Protein AF-G0WXM0-F1 (afdb_monomer)

Secondary structure (DSSP, 8-state):
---------HHHHHHHHHHHHHTT--HHHHHHHHHHHHHS----HHHHHHHHHHHHHHHHTGGGS-HHHHHHHHHSHHHHHHHHHHHTTSHHHHHHHHHHHHHHHHHHHGGGS---HHHHHHHHHHHHHHHHHHHH----SHHHHHHHHHHHHHHHHHHHHHHTT-TTHHHHHHHHHHHHHHHHH---HHHHHHHTTGGGGHHHHHHHHHHHHHHHT----EEEEETTT--B-GGG--TT----EEEEES--

Foldseek 3Di:
DDDDDDDDDPVVVVVLCVVQVVVVHDSVVVVVVVVLVVVLDDQDVVLLVLLVLLLLCCVQPLVVDALLQLLLVCLQQSNLLSLLLLQLSDVLSLVLLLLLLLLLQVLLCVVQDPDDPVVNVVSVVVSVVSLVVLVPDDDDDVSNVSSSCSLSSSVVSLVVCVVVVNPPSSLSSNLSSVSSNCNSPVDDPVNSCVVVVVPSRVVVSVVSVVSSCCSRNPDAAKFKAASPPRDTQDPQADPVRDNDIHIDGPPD

Sequence (252 aa):
MPTVSIWLNPSTFKLLEDFAESVNSSPSKLIKQMIEDKVKRYYNEEYVRRVEELYKWLYYEGDYLSFDIYAKRILKNKNSEAILSIISTNDELRILLKTLGMLMLVVSCKSYSDIPSEDILMIKNIKYAIIDEIKGIKIYYKPLLYAKILWLKCIDKIRNASLNNQRDWEKYAFACGLQAITFLSEDTLSEIYNKLGLHNIEDKWKELIKYAINIINSSEKIVEKCANCRSEIINGKCSCKHTIKYLSDINL

Radius of gyration: 20.9 Å; Cα contacts (8 Å, |Δi|>4): 255; chains: 1; bounding box: 53×55×56 Å

Structure (mmCIF, N/CA/C/O backbone):
data_AF-G0WXM0-F1
#
_entry.id   AF-G0WXM0-F1
#
loop_
_atom_site.group_PDB
_atom_site.id
_atom_site.type_symbol
_atom_site.label_atom_id
_atom_site.label_alt_id
_atom_site.label_comp_id
_atom_site.label_asym_id
_atom_site.label_entity_id
_atom_site.label_seq_id
_atom_site.pdbx_PDB_ins_code
_atom_site.Cartn_x
_atom_site.Cartn_y
_atom_site.Cartn_z
_atom_site.occupancy
_atom_site.B_iso_or_equiv
_atom_site.auth_seq_id
_atom_site.auth_comp_id
_atom_site.auth_asym_id
_atom_site.auth_atom_id
_atom_site.pdbx_PDB_model_num
ATOM 1 N N . MET A 1 1 ? -19.724 -33.172 -0.047 1.00 54.97 1 MET A N 1
ATOM 2 C CA . MET A 1 1 ? -18.992 -32.847 1.202 1.00 54.97 1 MET A CA 1
ATOM 3 C C . MET A 1 1 ? -19.760 -33.449 2.367 1.00 54.97 1 MET A C 1
ATOM 5 O O . MET A 1 1 ? -20.982 -33.465 2.267 1.00 54.97 1 MET A O 1
ATOM 9 N N . PRO A 1 2 ? -19.096 -33.947 3.423 1.00 61.25 2 PRO A N 1
ATOM 10 C CA . PRO A 1 2 ? -19.781 -34.333 4.653 1.00 61.25 2 PRO A CA 1
ATOM 11 C C . PRO A 1 2 ? -20.381 -33.095 5.333 1.00 61.25 2 PRO A C 1
ATOM 13 O O . PRO A 1 2 ? -19.754 -32.035 5.362 1.00 61.25 2 PRO A O 1
ATOM 16 N N . THR A 1 3 ? -21.593 -33.228 5.866 1.00 67.50 3 THR A N 1
ATOM 17 C CA . THR A 1 3 ? -22.291 -32.162 6.597 1.00 67.50 3 THR A CA 1
ATOM 18 C C . THR A 1 3 ? -22.025 -32.321 8.091 1.00 67.50 3 THR A C 1
ATOM 20 O O . THR A 1 3 ? -22.135 -33.428 8.612 1.00 67.50 3 THR A O 1
ATOM 23 N N . VAL A 1 4 ? -21.694 -31.233 8.790 1.00 70.94 4 VAL A N 1
ATOM 24 C CA . VAL A 1 4 ? -21.429 -31.246 10.238 1.00 70.94 4 VAL A CA 1
ATOM 25 C C . VAL A 1 4 ? -22.439 -30.347 10.943 1.00 70.94 4 VAL A C 1
ATOM 27 O O . VAL A 1 4 ? -22.517 -29.155 10.650 1.00 70.94 4 VAL A O 1
ATOM 30 N N . SER A 1 5 ? -23.200 -30.916 11.877 1.00 78.75 5 SER A N 1
ATOM 31 C CA . SER A 1 5 ? -24.118 -30.165 12.736 1.00 78.75 5 SER A CA 1
ATOM 32 C C . SER A 1 5 ? -23.350 -29.528 13.893 1.00 78.75 5 SER A C 1
ATOM 34 O O . SER A 1 5 ? -22.646 -30.221 14.626 1.00 78.75 5 SER A O 1
ATOM 36 N N . ILE A 1 6 ? -23.498 -28.214 14.071 1.00 75.88 6 ILE A N 1
ATOM 37 C CA . ILE A 1 6 ? -22.843 -27.442 15.134 1.00 75.88 6 ILE A CA 1
ATOM 38 C C . ILE A 1 6 ? -23.928 -26.853 16.032 1.00 75.88 6 ILE A C 1
ATOM 40 O O . ILE A 1 6 ? -24.823 -26.164 15.545 1.00 75.88 6 ILE A O 1
ATOM 44 N N . TRP A 1 7 ? -23.840 -27.097 17.339 1.00 82.25 7 TRP A N 1
ATOM 45 C CA . TRP A 1 7 ? -24.730 -26.467 18.311 1.00 82.25 7 TRP A CA 1
ATOM 46 C C . TRP A 1 7 ? -24.260 -25.042 18.617 1.00 82.25 7 TRP A C 1
ATOM 48 O O . TRP A 1 7 ? -23.147 -24.827 19.096 1.00 82.25 7 TRP A O 1
ATOM 58 N N . LEU A 1 8 ? -25.131 -24.073 18.349 1.00 82.69 8 LEU A N 1
ATOM 59 C CA . LEU A 1 8 ? -24.988 -22.670 18.734 1.00 82.69 8 LEU A CA 1
ATOM 60 C C . LEU A 1 8 ? -26.106 -22.318 19.720 1.00 82.69 8 LEU A C 1
ATOM 62 O O . LEU A 1 8 ? -27.180 -22.918 19.681 1.00 82.69 8 LEU A O 1
ATOM 66 N N . ASN A 1 9 ? -25.881 -21.337 20.598 1.00 91.25 9 ASN A N 1
ATOM 67 C CA . ASN A 1 9 ? -26.981 -20.810 21.408 1.00 91.25 9 ASN A CA 1
ATOM 68 C C . ASN A 1 9 ? -27.954 -19.991 20.518 1.00 91.25 9 ASN A C 1
ATOM 70 O O . ASN A 1 9 ? -27.517 -19.445 19.498 1.00 91.25 9 ASN A O 1
ATOM 74 N N . PRO A 1 10 ? -29.245 -19.859 20.886 1.00 88.94 10 PRO A N 1
ATOM 75 C CA . PRO A 1 10 ? -30.248 -19.253 20.007 1.00 88.94 10 PRO A CA 1
ATOM 76 C C . PRO A 1 10 ? -29.981 -17.793 19.616 1.00 88.94 10 PRO A C 1
ATOM 78 O O . PRO A 1 10 ? -30.254 -17.415 18.481 1.00 88.94 10 PRO A O 1
ATOM 81 N N . SER A 1 11 ? -29.421 -16.965 20.506 1.00 88.75 11 SER A N 1
ATOM 82 C CA . SER A 1 11 ? -29.143 -15.554 20.190 1.00 88.75 11 SER A CA 1
ATOM 83 C C . SER A 1 11 ? -27.917 -15.389 19.290 1.00 88.75 11 SER A C 1
ATOM 85 O O . SER A 1 11 ? -27.913 -14.534 18.411 1.00 88.75 11 SER A O 1
ATOM 87 N N . THR A 1 12 ? -26.904 -16.245 19.440 1.00 83.88 12 THR A N 1
ATOM 88 C CA . THR A 1 12 ? -25.741 -16.297 18.538 1.00 83.88 12 THR A CA 1
ATOM 89 C C . THR A 1 12 ? -26.112 -16.864 17.169 1.00 83.88 12 THR A C 1
ATOM 91 O O . THR A 1 12 ? -25.591 -16.388 16.163 1.00 83.88 12 THR A O 1
ATOM 94 N N . PHE A 1 13 ? -27.026 -17.839 17.107 1.00 88.12 13 PHE A N 1
ATOM 95 C CA . PHE A 1 13 ? -27.560 -18.319 15.832 1.00 88.12 13 PHE A CA 1
ATOM 96 C C . PHE A 1 13 ? -28.371 -17.229 15.123 1.00 88.12 13 PHE A C 1
ATOM 98 O O . PHE A 1 13 ? -28.086 -16.936 13.967 1.00 88.12 13 PHE A O 1
ATOM 105 N N . LYS A 1 14 ? -29.275 -16.541 15.831 1.00 89.50 14 LYS A N 1
ATOM 106 C CA . LYS A 1 14 ? -30.054 -15.448 15.239 1.00 89.50 14 LYS A CA 1
ATOM 107 C C . LYS A 1 14 ? -29.177 -14.306 14.709 1.00 89.50 14 LYS A C 1
ATOM 109 O O . LYS A 1 14 ? -29.354 -13.894 13.572 1.00 89.50 14 LYS A O 1
ATOM 114 N N . LEU A 1 15 ? -28.160 -13.873 15.461 1.00 87.44 15 LEU A N 1
ATOM 115 C CA . LEU A 1 15 ? -27.190 -12.873 14.983 1.00 87.44 15 LEU A CA 1
ATOM 116 C C . LEU A 1 15 ? -26.432 -13.315 13.716 1.00 87.44 15 LEU A C 1
ATOM 118 O O . LEU A 1 15 ? -26.004 -12.471 12.930 1.00 87.44 15 LEU A O 1
ATOM 122 N N . LEU A 1 16 ? -26.245 -14.623 13.513 1.00 87.75 16 LEU A N 1
ATOM 123 C CA . LEU A 1 16 ? -25.652 -15.182 12.299 1.00 87.75 16 LEU A CA 1
ATOM 124 C C . LEU A 1 16 ? -26.658 -15.245 11.137 1.00 87.75 16 LEU A C 1
ATOM 126 O O . LEU A 1 16 ? -26.247 -15.043 9.997 1.00 87.75 16 LEU A O 1
ATOM 130 N N . GLU A 1 17 ? -27.941 -15.505 11.398 1.00 92.31 17 GLU A N 1
ATOM 131 C CA . GLU A 1 17 ? -29.017 -15.417 10.399 1.00 92.31 17 GLU A CA 1
ATOM 132 C C . GLU A 1 17 ? -29.214 -13.973 9.926 1.00 92.31 17 GLU A C 1
ATOM 134 O O . GLU A 1 17 ? -29.082 -13.714 8.729 1.00 92.31 17 GLU A O 1
ATOM 139 N N . ASP A 1 18 ? -29.395 -13.033 10.861 1.00 88.62 18 ASP A N 1
ATOM 140 C CA . ASP A 1 18 ? -29.522 -11.594 10.595 1.00 88.62 18 ASP A CA 1
ATOM 141 C C . ASP A 1 18 ? -28.318 -11.088 9.762 1.00 88.62 18 ASP A C 1
ATOM 143 O O . ASP A 1 18 ? -28.466 -10.351 8.782 1.00 88.62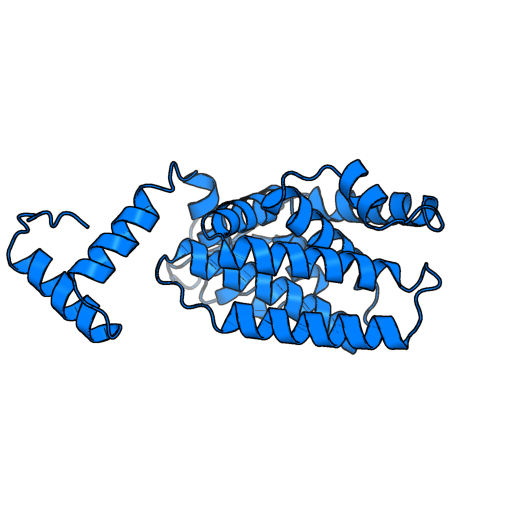 18 ASP A O 1
ATOM 147 N N . PHE A 1 19 ? -27.095 -11.528 10.103 1.00 80.06 19 PHE A N 1
ATOM 148 C CA . PHE A 1 19 ? -25.892 -11.182 9.342 1.00 80.06 19 PHE A CA 1
ATOM 149 C C . PHE A 1 19 ? -25.843 -11.864 7.964 1.00 80.06 19 PHE A C 1
ATOM 151 O O . PHE A 1 19 ? -25.453 -11.214 6.992 1.00 80.06 19 PHE A O 1
ATOM 158 N N . ALA A 1 20 ? -26.260 -13.129 7.843 1.00 88.75 20 ALA A N 1
ATOM 159 C CA . ALA A 1 20 ? -26.292 -13.853 6.570 1.00 88.75 20 ALA A CA 1
ATOM 160 C C . ALA A 1 20 ? -27.250 -13.221 5.559 1.00 88.75 20 ALA A C 1
ATOM 162 O O . ALA A 1 20 ? -26.862 -13.024 4.403 1.00 88.75 20 ALA A O 1
ATOM 163 N N . GLU A 1 21 ? -28.449 -12.845 6.005 1.00 89.06 21 GLU A N 1
ATOM 164 C CA . GLU A 1 21 ? -29.421 -12.110 5.198 1.00 89.06 21 GLU A CA 1
ATOM 165 C C . GLU A 1 21 ? -28.843 -10.756 4.759 1.00 89.06 21 GLU A C 1
ATOM 167 O O . GLU A 1 21 ? -28.809 -10.464 3.564 1.00 89.06 21 GLU A O 1
ATOM 172 N N . SER A 1 22 ? -28.240 -9.989 5.680 1.00 83.38 22 SER A N 1
ATOM 173 C CA . SER A 1 22 ? -27.647 -8.674 5.372 1.00 83.38 22 SER A CA 1
ATOM 174 C C . SER A 1 22 ? -26.528 -8.682 4.312 1.00 83.38 22 SER A C 1
ATOM 176 O O . SER A 1 22 ? -26.210 -7.633 3.748 1.00 83.38 22 SER A O 1
ATOM 178 N N . VAL A 1 23 ? -25.926 -9.844 4.017 1.00 75.75 23 VAL A N 1
ATOM 179 C CA . VAL A 1 23 ? -24.879 -10.001 2.986 1.00 75.75 23 VAL A CA 1
ATOM 180 C C . VAL A 1 23 ? -25.295 -10.888 1.803 1.00 75.75 23 VAL A C 1
ATOM 182 O O . VAL A 1 23 ? -24.445 -11.205 0.967 1.00 75.75 23 VAL A O 1
ATOM 185 N N . ASN A 1 24 ? -26.575 -11.274 1.699 1.00 88.00 24 ASN A N 1
ATOM 186 C CA . ASN A 1 24 ? -27.107 -12.223 0.706 1.00 88.00 24 ASN A CA 1
ATOM 187 C C . ASN A 1 24 ? -26.338 -13.565 0.671 1.00 88.00 24 ASN A C 1
ATOM 189 O O . ASN A 1 24 ? -25.972 -14.076 -0.392 1.00 88.00 24 ASN A O 1
ATOM 193 N N . SER A 1 25 ? -26.072 -14.138 1.847 1.00 88.25 25 SER A N 1
ATOM 194 C CA . SER A 1 25 ? -25.415 -15.441 2.025 1.00 88.25 25 SER A CA 1
ATOM 195 C C . SER A 1 25 ? -26.274 -16.374 2.891 1.00 88.25 25 SER A C 1
ATOM 197 O O . SER A 1 25 ? -27.392 -16.040 3.263 1.00 88.25 25 SER A O 1
ATOM 199 N N . SER A 1 26 ? -25.769 -17.568 3.208 1.00 89.31 26 SER A N 1
ATOM 200 C CA . SER A 1 26 ? -26.404 -18.476 4.173 1.00 89.31 26 SER A CA 1
ATOM 201 C C . SER A 1 26 ? -25.529 -18.656 5.418 1.00 89.31 26 SER A C 1
ATOM 203 O O . SER A 1 26 ? -24.300 -18.617 5.290 1.00 89.31 26 SER A O 1
ATOM 205 N N . PRO A 1 27 ? -26.110 -18.929 6.605 1.00 87.12 27 PRO A N 1
ATOM 206 C CA . PRO A 1 27 ? -25.354 -19.182 7.834 1.00 87.12 27 PRO A CA 1
ATOM 207 C C . PRO A 1 27 ? -24.235 -20.216 7.658 1.00 87.12 27 PRO A C 1
ATOM 209 O O . PRO A 1 27 ? -23.119 -20.008 8.122 1.00 87.12 27 PRO A O 1
ATOM 212 N N . SER A 1 28 ? -24.484 -21.296 6.909 1.00 83.44 28 SER A N 1
ATOM 213 C CA . SER A 1 28 ? -23.484 -22.336 6.628 1.00 83.44 28 SER A CA 1
ATOM 214 C C . SER A 1 28 ? -22.353 -21.861 5.708 1.00 83.44 28 SER A C 1
ATOM 216 O O . SER A 1 28 ? -21.206 -22.255 5.913 1.00 83.44 28 SER A O 1
ATOM 218 N N . LYS A 1 29 ? -22.641 -21.010 4.708 1.00 81.06 29 LYS A N 1
ATOM 219 C CA . LYS A 1 29 ? -21.604 -20.390 3.861 1.00 81.06 29 LYS A CA 1
ATOM 220 C C . LYS A 1 29 ? -20.764 -19.401 4.665 1.00 81.06 29 LYS A C 1
ATOM 222 O O . LYS A 1 29 ? -19.546 -19.426 4.539 1.00 81.06 29 LYS A O 1
ATOM 227 N N . LEU A 1 30 ? -21.396 -18.594 5.519 1.00 83.50 30 LEU A N 1
ATOM 228 C CA . LEU A 1 30 ? -20.702 -17.660 6.405 1.00 83.50 30 LEU A CA 1
ATOM 229 C C . LEU A 1 30 ? -19.839 -18.380 7.439 1.00 83.50 30 LEU A C 1
ATOM 231 O O . LEU A 1 30 ? -18.663 -18.059 7.539 1.00 83.50 30 LEU A O 1
ATOM 235 N N . ILE A 1 31 ? -20.361 -19.394 8.141 1.00 82.38 31 ILE A N 1
ATOM 236 C CA . ILE A 1 31 ? -19.561 -20.243 9.040 1.00 82.38 31 ILE A CA 1
ATOM 237 C C . ILE A 1 31 ? -18.382 -20.845 8.279 1.00 82.38 31 ILE A C 1
ATOM 239 O O . ILE A 1 31 ? -17.257 -20.770 8.764 1.00 82.38 31 ILE A O 1
ATOM 243 N N . LYS A 1 32 ? -18.609 -21.400 7.080 1.00 79.38 32 LYS A N 1
ATOM 244 C CA . LYS A 1 32 ? -17.531 -21.964 6.264 1.00 79.38 32 LYS A CA 1
ATOM 245 C C . LYS A 1 32 ? -16.465 -20.909 5.948 1.00 79.38 32 LYS A C 1
ATOM 247 O O . LYS A 1 32 ? -15.301 -21.154 6.241 1.00 79.38 32 LYS A O 1
ATOM 252 N N . GLN A 1 33 ? -16.850 -19.737 5.440 1.00 71.81 33 GLN A N 1
ATOM 253 C CA . GLN A 1 33 ? -15.910 -18.652 5.145 1.00 71.81 33 GLN A CA 1
ATOM 254 C C . GLN A 1 33 ? -15.189 -18.162 6.404 1.00 71.81 33 GLN A C 1
ATOM 256 O O . GLN A 1 33 ? -13.977 -18.032 6.371 1.00 71.81 33 GLN A O 1
ATOM 261 N N . MET A 1 34 ? -15.883 -17.975 7.531 1.00 73.56 34 MET A N 1
ATOM 262 C CA . MET A 1 34 ? -15.296 -17.571 8.818 1.00 73.56 34 MET A CA 1
ATOM 263 C C . MET A 1 34 ? -14.369 -18.636 9.424 1.00 73.56 34 MET A C 1
ATOM 265 O O . MET A 1 34 ? -13.485 -18.293 10.208 1.00 73.56 34 MET A O 1
ATOM 269 N N . ILE A 1 35 ? -14.563 -19.916 9.091 1.00 70.38 35 ILE A N 1
ATOM 270 C CA . ILE A 1 35 ? -13.650 -21.008 9.444 1.00 70.38 35 ILE A CA 1
ATOM 271 C C . ILE A 1 35 ? -12.460 -21.031 8.484 1.00 70.38 35 ILE A C 1
ATOM 273 O O . ILE A 1 35 ? -11.335 -21.128 8.955 1.00 70.38 35 ILE A O 1
ATOM 277 N N . GLU A 1 36 ? -12.647 -20.870 7.175 1.00 63.75 36 GLU A N 1
ATOM 278 C CA . GLU A 1 36 ? -11.545 -20.775 6.204 1.00 63.75 36 GLU A CA 1
ATOM 279 C C . GLU A 1 36 ? -10.660 -19.536 6.482 1.00 63.75 36 GLU A C 1
ATOM 281 O O . GLU A 1 36 ? -9.435 -19.656 6.524 1.00 63.75 36 GLU A O 1
ATOM 286 N N . ASP A 1 37 ? -11.265 -18.393 6.831 1.00 56.72 37 ASP A N 1
ATOM 287 C CA . ASP A 1 37 ? -10.622 -17.167 7.340 1.00 56.72 37 ASP A CA 1
ATOM 288 C C . ASP A 1 37 ? -10.033 -17.297 8.759 1.00 56.72 37 ASP A C 1
ATOM 290 O O . ASP A 1 37 ? -9.388 -16.361 9.227 1.00 56.72 37 ASP A O 1
ATOM 294 N N . LYS A 1 38 ? -10.252 -18.406 9.475 1.00 51.06 38 LYS A N 1
ATOM 295 C CA . LYS A 1 38 ? -9.600 -18.699 10.769 1.00 51.06 38 LYS A CA 1
ATOM 296 C C . LYS A 1 38 ? -8.517 -19.768 10.654 1.00 51.06 38 LYS A C 1
ATOM 298 O O . LYS A 1 38 ? -7.491 -19.657 11.310 1.00 51.06 38 LYS A O 1
ATOM 303 N N . VAL A 1 39 ? -8.747 -20.797 9.842 1.00 43.97 39 VAL A N 1
ATOM 304 C CA . VAL A 1 39 ? -7.855 -21.950 9.648 1.00 43.97 39 VAL A CA 1
ATOM 305 C C . VAL A 1 39 ? -6.637 -21.571 8.809 1.00 43.97 39 VAL A C 1
ATOM 307 O O . VAL A 1 39 ? -5.556 -22.108 9.031 1.00 43.97 39 VAL A O 1
ATOM 310 N N . LYS A 1 40 ? -6.752 -20.577 7.920 1.00 47.75 40 LYS A N 1
ATOM 311 C CA . LYS A 1 40 ? -5.615 -19.961 7.213 1.00 47.75 40 LYS A CA 1
ATOM 312 C C . LYS A 1 40 ? -4.692 -19.130 8.127 1.00 47.75 40 LYS A C 1
ATOM 314 O O . LYS A 1 40 ? -4.163 -18.115 7.668 1.00 47.75 40 LYS A O 1
ATOM 319 N N . ARG A 1 41 ? -4.546 -19.460 9.420 1.00 52.06 41 ARG A N 1
ATOM 320 C CA . ARG A 1 41 ? -3.949 -18.521 10.376 1.00 52.06 41 ARG A CA 1
ATOM 321 C C . ARG A 1 41 ? -3.251 -19.094 11.607 1.00 52.06 41 ARG A C 1
ATOM 323 O O . ARG A 1 41 ? -3.852 -19.738 12.456 1.00 52.06 41 ARG A O 1
ATOM 330 N N . TYR A 1 42 ? -2.023 -18.621 11.782 1.00 49.53 42 TYR A N 1
ATOM 331 C CA . TYR A 1 42 ? -1.666 -17.780 12.927 1.00 49.53 42 TYR A CA 1
ATOM 332 C C . TYR A 1 42 ? -1.559 -16.339 12.379 1.00 49.53 42 TYR A C 1
ATOM 334 O O . TYR A 1 42 ? -0.915 -16.152 11.348 1.00 49.53 42 TYR A O 1
ATOM 342 N N . TYR A 1 43 ? -2.201 -15.325 12.979 1.00 61.22 43 TYR A N 1
ATOM 343 C CA . TYR A 1 43 ? -2.080 -13.922 12.524 1.00 61.22 43 TYR A CA 1
ATOM 344 C C . TYR A 1 43 ? -1.184 -13.177 13.512 1.00 61.22 43 TYR A C 1
ATOM 346 O O . TYR A 1 43 ? -1.449 -13.193 14.710 1.00 61.22 43 TYR A O 1
ATOM 354 N N . ASN A 1 44 ? -0.138 -12.511 13.017 1.00 73.88 44 ASN A N 1
ATOM 355 C CA . ASN A 1 44 ? 0.667 -11.611 13.837 1.00 73.88 44 ASN A CA 1
ATOM 356 C C . ASN A 1 44 ? -0.203 -10.413 14.260 1.00 73.88 44 ASN A C 1
ATOM 358 O O . ASN A 1 44 ? -0.555 -9.566 13.433 1.00 73.88 44 ASN A O 1
ATOM 362 N N . GLU A 1 45 ? -0.552 -10.343 15.545 1.00 84.31 45 GLU A N 1
ATOM 363 C CA . GLU A 1 45 ? -1.385 -9.272 16.102 1.00 84.31 45 GLU A CA 1
ATOM 364 C C . GLU A 1 45 ? -0.748 -7.884 15.926 1.00 84.31 45 GLU A C 1
ATOM 366 O O . GLU A 1 45 ? -1.470 -6.895 15.781 1.00 84.31 45 GLU A O 1
ATOM 371 N N . GLU A 1 46 ? 0.588 -7.789 15.842 1.00 90.25 46 GLU A N 1
ATOM 372 C CA . GLU A 1 46 ? 1.265 -6.520 15.559 1.00 90.25 46 GLU A CA 1
ATOM 373 C C . GLU A 1 46 ? 0.937 -6.005 14.152 1.00 90.25 46 GLU A C 1
ATOM 375 O O . GLU A 1 46 ? 0.700 -4.809 13.983 1.00 90.25 46 GLU A O 1
ATOM 380 N N . TYR A 1 47 ? 0.862 -6.889 13.147 1.00 92.69 47 TYR A N 1
ATOM 381 C CA . TYR A 1 47 ? 0.491 -6.499 11.783 1.00 92.69 47 TYR A CA 1
ATOM 382 C C . TYR A 1 47 ? -0.958 -6.009 11.725 1.00 92.69 47 TYR A C 1
ATOM 384 O O . TYR A 1 47 ? -1.235 -4.988 11.096 1.00 92.69 47 TYR A O 1
ATOM 392 N N . VAL A 1 48 ? -1.873 -6.693 12.422 1.00 91.75 48 VAL A N 1
ATOM 393 C CA . VAL A 1 48 ? -3.283 -6.280 12.524 1.00 91.75 48 VAL A CA 1
ATOM 394 C C . VAL A 1 48 ? -3.386 -4.900 13.171 1.00 91.75 48 VAL A C 1
ATOM 396 O O . VAL A 1 48 ? -3.972 -3.995 12.575 1.00 91.75 48 VAL A O 1
ATOM 399 N N . ARG A 1 49 ? -2.750 -4.701 14.334 1.00 93.56 49 ARG A N 1
ATOM 400 C CA . ARG A 1 49 ? -2.727 -3.407 15.033 1.00 93.56 49 ARG A CA 1
ATOM 401 C C . ARG A 1 49 ? -2.165 -2.295 14.143 1.00 93.56 49 ARG A C 1
ATOM 403 O O . ARG A 1 49 ? -2.797 -1.250 14.003 1.00 93.56 49 ARG A O 1
ATOM 410 N N . ARG A 1 50 ? -1.023 -2.539 13.493 1.00 94.69 50 ARG A N 1
ATOM 411 C CA . ARG A 1 50 ? -0.337 -1.581 12.610 1.00 94.69 50 ARG A CA 1
ATOM 412 C C . ARG A 1 50 ? -1.193 -1.189 11.402 1.00 94.69 50 ARG A C 1
ATOM 414 O O . ARG A 1 50 ? -1.240 -0.015 11.042 1.00 94.69 50 ARG A O 1
ATOM 421 N N . VAL A 1 51 ? -1.918 -2.133 10.799 1.00 96.38 51 VAL A N 1
ATOM 422 C CA . VAL A 1 51 ? -2.849 -1.850 9.693 1.00 96.38 51 VAL A CA 1
ATOM 423 C C . VAL A 1 51 ? -4.074 -1.059 10.163 1.00 96.38 51 VAL A C 1
ATOM 425 O O . VAL A 1 51 ? -4.496 -0.135 9.466 1.00 96.38 51 VAL A O 1
ATOM 428 N N . GLU A 1 52 ? -4.615 -1.326 11.355 1.00 95.31 52 GLU A N 1
ATOM 429 C CA . GLU A 1 52 ? -5.693 -0.501 11.923 1.00 95.31 52 GLU A CA 1
ATOM 430 C C . GLU A 1 52 ? -5.235 0.919 12.301 1.00 95.31 52 GLU A C 1
ATOM 432 O O . GLU A 1 52 ? -5.986 1.878 12.113 1.00 95.31 52 GLU A O 1
ATOM 437 N N . GLU A 1 53 ? -4.014 1.081 12.814 1.00 94.62 53 GLU A N 1
ATOM 438 C CA . GLU A 1 53 ? -3.392 2.385 13.093 1.00 94.62 53 GLU A CA 1
ATOM 439 C C . GLU A 1 53 ? -3.199 3.201 11.805 1.00 94.62 53 GLU A C 1
ATOM 441 O O . GLU A 1 53 ? -3.593 4.369 11.746 1.00 94.62 53 GLU A O 1
ATOM 446 N N . LEU A 1 54 ? -2.673 2.577 10.744 1.00 96.56 54 LEU A N 1
ATOM 447 C CA . LEU A 1 54 ? -2.517 3.201 9.425 1.00 96.56 54 LEU A CA 1
ATOM 448 C C . LEU A 1 54 ? -3.869 3.541 8.780 1.00 96.56 54 LEU A C 1
ATOM 450 O O . LEU A 1 54 ? -3.993 4.587 8.145 1.00 96.56 54 LEU A O 1
ATOM 454 N N . TYR A 1 55 ? -4.902 2.716 8.971 1.00 96.75 55 TYR A N 1
ATOM 455 C CA . TYR A 1 55 ? -6.248 3.013 8.473 1.00 96.75 55 TYR A CA 1
ATOM 456 C C . TYR A 1 55 ? -6.891 4.207 9.199 1.00 96.75 55 TYR A C 1
ATOM 458 O O . TYR A 1 55 ? -7.474 5.078 8.552 1.00 96.75 55 TYR A O 1
ATOM 466 N N . LYS A 1 56 ? -6.724 4.310 10.526 1.00 94.81 56 LYS A N 1
ATOM 467 C CA . LYS A 1 56 ? -7.144 5.495 11.304 1.00 94.81 56 LYS A CA 1
ATOM 468 C C . LYS A 1 56 ? -6.421 6.756 10.823 1.00 94.81 56 LYS A C 1
ATOM 470 O O . LYS A 1 56 ? -7.063 7.783 10.623 1.00 94.81 56 LYS A O 1
ATOM 475 N N . TRP A 1 57 ? -5.111 6.676 10.578 1.00 94.81 57 TRP A N 1
ATOM 476 C CA . TRP A 1 57 ? -4.337 7.782 10.003 1.00 94.81 57 TRP A CA 1
ATOM 477 C C . TRP A 1 57 ? -4.853 8.205 8.620 1.00 94.81 57 TRP A C 1
ATOM 479 O O . TRP A 1 57 ? -5.100 9.393 8.415 1.00 94.81 57 TRP A O 1
ATOM 489 N N . LEU A 1 58 ? -5.086 7.256 7.701 1.00 95.12 58 LEU A N 1
ATOM 490 C CA . LEU A 1 58 ? -5.682 7.520 6.382 1.00 95.12 58 LEU A CA 1
ATOM 491 C C . LEU A 1 58 ? -7.005 8.290 6.511 1.00 95.12 58 LEU A C 1
ATOM 493 O O . LEU A 1 58 ? -7.190 9.291 5.822 1.00 95.12 58 LEU A O 1
ATOM 497 N N . TYR A 1 59 ? -7.889 7.834 7.401 1.00 93.31 59 TYR A N 1
ATOM 498 C CA . TYR A 1 59 ? -9.227 8.394 7.588 1.00 93.31 59 TYR A CA 1
ATOM 499 C C . TYR A 1 59 ? -9.221 9.834 8.133 1.00 93.31 59 TYR A C 1
ATOM 501 O O . TYR A 1 59 ? -9.999 10.662 7.667 1.00 93.31 59 TYR A O 1
ATOM 509 N N . TYR A 1 60 ? -8.349 10.158 9.098 1.00 90.56 60 TYR A N 1
ATOM 510 C CA . TYR A 1 60 ? -8.343 11.486 9.732 1.00 90.56 60 TYR A CA 1
ATOM 511 C C . TYR A 1 60 ? -7.442 12.524 9.047 1.00 90.56 60 TYR A C 1
ATOM 513 O O . TYR A 1 60 ? -7.731 13.722 9.132 1.00 90.56 60 TYR A O 1
ATOM 521 N N . GLU A 1 61 ? -6.371 1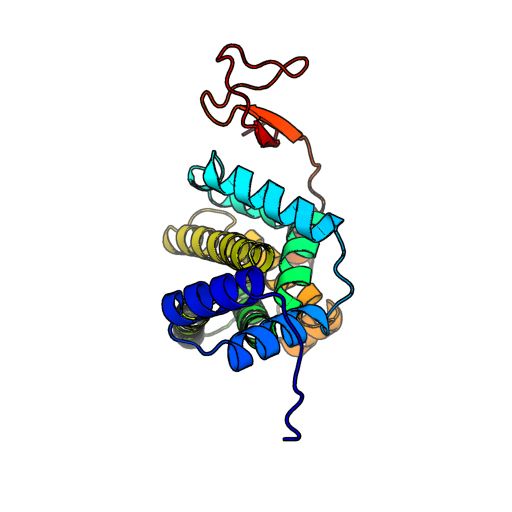2.103 8.367 1.00 89.75 61 GLU A N 1
ATOM 522 C CA . GLU A 1 61 ? -5.369 13.014 7.789 1.00 89.75 61 GLU A CA 1
ATOM 523 C C . GLU A 1 61 ? -4.777 12.516 6.463 1.00 89.75 61 GLU A C 1
ATOM 525 O O . GLU A 1 61 ? -4.668 13.295 5.517 1.00 89.75 61 GLU A O 1
ATOM 530 N N . GLY A 1 62 ? -4.440 11.227 6.360 1.00 88.19 62 GLY A N 1
ATOM 531 C CA . GLY A 1 62 ? -3.637 10.680 5.265 1.00 88.19 62 GLY A CA 1
ATOM 532 C C . GLY A 1 62 ? -4.223 10.860 3.861 1.00 88.19 62 GLY A C 1
ATOM 533 O O . GLY A 1 62 ? -3.460 11.031 2.911 1.00 88.19 62 GLY A O 1
ATOM 534 N N . ASP A 1 63 ? -5.549 10.872 3.691 1.00 90.56 63 ASP A N 1
ATOM 535 C CA . ASP A 1 63 ? -6.136 11.070 2.356 1.00 90.56 63 ASP A CA 1
ATOM 536 C C . ASP A 1 63 ? -5.827 12.464 1.771 1.00 90.56 63 ASP A C 1
ATOM 538 O O . ASP A 1 63 ? -5.575 12.601 0.573 1.00 90.56 63 ASP A O 1
ATOM 542 N N . TYR A 1 64 ? -5.728 13.490 2.620 1.00 90.00 64 TYR A N 1
ATOM 543 C CA . TYR A 1 64 ? -5.477 14.874 2.202 1.00 90.00 64 TYR A CA 1
ATOM 544 C C . TYR A 1 64 ? -4.010 15.155 1.832 1.00 90.00 64 TYR A C 1
ATOM 546 O O . TYR A 1 64 ? -3.717 16.197 1.250 1.00 90.00 64 TYR A O 1
ATOM 554 N N . LEU A 1 65 ? -3.086 14.242 2.151 1.00 90.94 65 LEU A N 1
ATOM 555 C CA . LEU A 1 65 ? -1.648 14.426 1.937 1.00 90.94 65 LEU A CA 1
ATOM 556 C C . LEU A 1 65 ? -1.234 14.194 0.476 1.00 90.94 65 LEU A C 1
ATOM 558 O O . LEU A 1 65 ? -1.880 13.441 -0.267 1.00 90.94 65 LEU A O 1
ATOM 562 N N . SER A 1 66 ? -0.112 14.798 0.079 1.00 91.44 66 SER A N 1
ATOM 563 C CA . SER A 1 66 ? 0.511 14.587 -1.231 1.00 91.44 66 SER A CA 1
ATOM 564 C C . SER A 1 66 ? 0.919 13.122 -1.449 1.00 91.44 66 SER A C 1
ATOM 566 O O . SER A 1 66 ? 1.014 12.320 -0.513 1.00 91.44 66 SER A O 1
ATOM 568 N N . PHE A 1 67 ? 1.114 12.739 -2.715 1.00 93.62 67 PHE A N 1
ATOM 569 C CA . PHE A 1 67 ? 1.349 11.339 -3.079 1.00 93.62 67 PHE A CA 1
ATOM 570 C C . PHE A 1 67 ? 2.644 10.779 -2.474 1.00 93.62 67 PHE A C 1
ATOM 572 O O . PHE A 1 67 ? 2.674 9.614 -2.090 1.00 93.62 67 PHE A O 1
ATOM 579 N N . ASP A 1 68 ? 3.686 11.603 -2.384 1.00 91.50 68 ASP A N 1
ATOM 580 C CA . ASP A 1 68 ? 5.026 11.250 -1.928 1.00 91.50 68 ASP A CA 1
ATOM 581 C C . ASP A 1 68 ? 5.046 11.032 -0.412 1.00 91.50 68 ASP A C 1
ATOM 583 O O . ASP A 1 68 ? 5.512 9.993 0.052 1.00 91.50 68 ASP A O 1
ATOM 587 N N . ILE A 1 69 ? 4.434 11.943 0.353 1.00 91.75 69 ILE A N 1
ATOM 588 C CA . ILE A 1 69 ? 4.226 11.810 1.799 1.00 91.75 69 ILE A CA 1
ATOM 589 C C . ILE A 1 69 ? 3.410 10.545 2.095 1.00 91.75 69 ILE A C 1
ATOM 591 O O . ILE A 1 69 ? 3.808 9.725 2.927 1.00 91.75 69 ILE A O 1
ATOM 595 N N . TYR A 1 70 ? 2.296 10.344 1.380 1.00 94.75 70 TYR A N 1
ATOM 596 C CA . TYR A 1 70 ? 1.442 9.175 1.583 1.00 94.75 70 TYR A CA 1
ATOM 597 C C . TYR A 1 70 ? 2.167 7.865 1.253 1.00 94.75 70 TYR A C 1
ATOM 599 O O . TYR A 1 70 ? 2.200 6.948 2.075 1.00 94.75 70 TYR A O 1
ATOM 607 N N . ALA A 1 71 ? 2.788 7.778 0.074 1.00 94.31 71 ALA A N 1
ATOM 608 C CA . ALA A 1 71 ? 3.523 6.593 -0.349 1.00 94.31 71 ALA A CA 1
ATOM 609 C C . ALA A 1 71 ? 4.693 6.302 0.599 1.00 94.31 71 ALA A C 1
ATOM 611 O O . ALA A 1 71 ? 4.879 5.159 1.003 1.00 94.31 71 ALA A O 1
ATOM 612 N N . LYS A 1 72 ? 5.427 7.321 1.056 1.00 92.88 72 LYS A N 1
ATOM 613 C CA . LYS A 1 72 ? 6.515 7.156 2.030 1.00 92.88 72 LYS A CA 1
ATOM 614 C C . LYS A 1 72 ? 6.031 6.645 3.392 1.00 92.88 72 LYS A C 1
ATOM 616 O O . LYS A 1 72 ? 6.742 5.862 4.014 1.00 92.88 72 LYS A O 1
ATOM 621 N N . ARG A 1 73 ? 4.826 7.012 3.855 1.00 92.94 73 ARG A N 1
ATOM 622 C CA . ARG A 1 73 ? 4.219 6.425 5.070 1.00 92.94 73 ARG A CA 1
ATOM 623 C C . ARG A 1 73 ? 3.921 4.930 4.888 1.00 92.94 73 ARG A C 1
ATOM 625 O O . ARG A 1 73 ? 4.221 4.142 5.787 1.00 92.94 73 ARG A O 1
ATOM 632 N N . ILE A 1 74 ? 3.344 4.555 3.743 1.00 96.19 74 ILE A N 1
ATOM 633 C CA . ILE A 1 74 ? 2.917 3.179 3.432 1.00 96.19 74 ILE A CA 1
ATOM 634 C C . ILE A 1 74 ? 4.100 2.245 3.133 1.00 96.19 74 ILE A C 1
ATOM 636 O O . ILE A 1 74 ? 4.091 1.105 3.585 1.00 96.19 74 ILE A O 1
ATOM 640 N N . LEU A 1 75 ? 5.120 2.720 2.412 1.00 95.62 75 LEU A N 1
ATOM 641 C CA . LEU A 1 75 ? 6.250 1.912 1.925 1.00 95.62 75 LEU A CA 1
ATOM 642 C C . LEU A 1 75 ? 7.392 1.736 2.948 1.00 95.62 75 LEU A C 1
ATOM 644 O O . LEU A 1 75 ? 8.330 0.983 2.695 1.00 95.62 75 LEU A O 1
ATOM 648 N N . LYS A 1 76 ? 7.334 2.392 4.118 1.00 93.81 76 LYS A N 1
ATOM 649 C CA . LYS A 1 76 ? 8.216 2.089 5.267 1.00 93.81 76 LYS A CA 1
ATOM 650 C C . LYS A 1 76 ? 8.122 0.596 5.604 1.00 93.81 76 LYS A C 1
ATOM 652 O O . LYS A 1 76 ? 7.006 0.116 5.794 1.00 93.81 76 LYS A O 1
ATOM 657 N N . ASN A 1 77 ? 9.250 -0.119 5.738 1.00 92.00 77 ASN A N 1
ATOM 658 C CA . ASN A 1 77 ? 9.280 -1.595 5.676 1.00 92.00 77 ASN A CA 1
ATOM 659 C C . ASN A 1 77 ? 8.188 -2.273 6.509 1.00 92.00 77 ASN A C 1
ATOM 661 O O . ASN A 1 77 ? 7.352 -2.971 5.951 1.00 92.00 77 ASN A O 1
ATOM 665 N N . LYS A 1 78 ? 8.137 -1.978 7.815 1.00 92.25 78 LYS A N 1
ATOM 666 C CA . LYS A 1 78 ? 7.181 -2.575 8.763 1.00 92.25 78 LYS A CA 1
ATOM 667 C C . LYS A 1 78 ? 5.713 -2.328 8.395 1.00 92.25 78 LYS A C 1
ATOM 669 O O . LYS A 1 78 ? 4.848 -3.123 8.749 1.00 92.25 78 LYS A O 1
ATOM 674 N N . ASN A 1 79 ? 5.416 -1.219 7.716 1.00 95.25 79 ASN A N 1
ATOM 675 C CA . ASN A 1 79 ? 4.060 -0.824 7.336 1.00 95.25 79 ASN A CA 1
ATOM 676 C C . ASN A 1 79 ? 3.615 -1.582 6.079 1.00 95.25 79 ASN A C 1
ATOM 678 O O . ASN A 1 79 ? 2.564 -2.218 6.090 1.00 95.25 79 ASN A O 1
ATOM 682 N N . SER A 1 80 ? 4.448 -1.593 5.038 1.00 95.69 80 SER A N 1
ATOM 683 C CA . SER A 1 80 ? 4.242 -2.385 3.818 1.00 95.69 80 SER A CA 1
ATOM 684 C C . SER A 1 80 ? 4.229 -3.891 4.087 1.00 95.69 80 SER A C 1
ATOM 686 O O . SER A 1 80 ? 3.370 -4.592 3.568 1.00 95.69 80 SER A O 1
ATOM 688 N N . GLU A 1 81 ? 5.130 -4.373 4.941 1.00 94.44 81 GLU A N 1
ATOM 689 C CA . GLU A 1 81 ? 5.248 -5.764 5.388 1.00 94.44 81 GLU A CA 1
ATOM 690 C C . GLU A 1 81 ? 3.956 -6.224 6.070 1.00 94.44 81 GLU A C 1
ATOM 692 O O . GLU A 1 81 ? 3.374 -7.224 5.656 1.00 94.44 81 GLU A O 1
ATOM 697 N N . ALA A 1 82 ? 3.442 -5.453 7.036 1.00 95.19 82 ALA A N 1
ATOM 698 C CA . ALA A 1 82 ? 2.173 -5.737 7.705 1.00 95.19 82 ALA A CA 1
ATOM 699 C C . ALA A 1 82 ? 0.964 -5.687 6.754 1.00 95.19 82 ALA A C 1
ATOM 701 O O . ALA A 1 82 ? 0.097 -6.559 6.815 1.00 95.19 82 ALA A O 1
ATOM 702 N N . ILE A 1 83 ? 0.905 -4.698 5.853 1.00 97.25 83 ILE A N 1
ATOM 703 C CA . ILE A 1 83 ? -0.161 -4.584 4.844 1.00 97.25 83 ILE A CA 1
ATOM 704 C C . ILE A 1 83 ? -0.150 -5.805 3.911 1.00 97.25 83 ILE A C 1
ATOM 706 O O . ILE A 1 83 ? -1.182 -6.452 3.721 1.00 97.25 83 ILE A O 1
ATOM 710 N N . LEU A 1 84 ? 1.013 -6.157 3.360 1.00 95.62 84 LEU A N 1
ATOM 711 C CA . LEU A 1 84 ? 1.152 -7.220 2.365 1.00 95.62 84 LEU A CA 1
ATOM 712 C C . LEU A 1 84 ? 1.064 -8.620 2.986 1.00 95.62 84 LEU A C 1
ATOM 714 O O . LEU A 1 84 ? 0.468 -9.505 2.379 1.00 95.62 84 LEU A O 1
ATOM 718 N N . SER A 1 85 ? 1.529 -8.800 4.225 1.00 92.69 85 SER A N 1
ATOM 719 C CA . SER A 1 85 ? 1.363 -10.042 4.999 1.00 92.69 85 SER A CA 1
ATOM 720 C C . SER A 1 85 ? -0.079 -10.286 5.456 1.00 92.69 85 SER A C 1
ATOM 722 O O . SER A 1 85 ? -0.449 -11.424 5.733 1.00 92.69 85 SER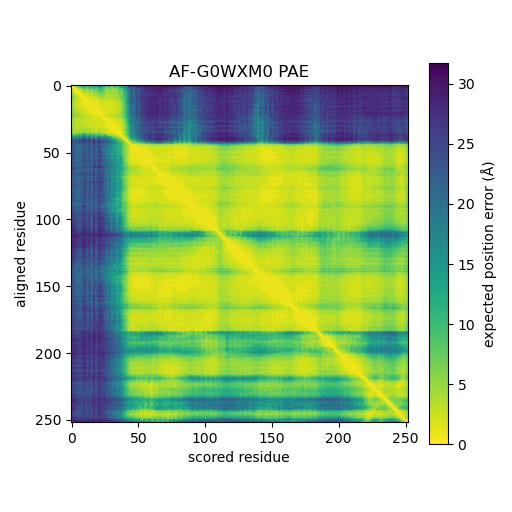 A O 1
ATOM 724 N N . ILE A 1 86 ? -0.925 -9.251 5.528 1.00 91.75 86 ILE A N 1
ATOM 725 C CA . ILE A 1 86 ? -2.376 -9.443 5.666 1.00 91.75 86 ILE A CA 1
ATOM 726 C C . ILE A 1 86 ? -2.999 -9.760 4.300 1.00 91.75 86 ILE A C 1
ATOM 728 O O . ILE A 1 86 ? -3.804 -10.689 4.211 1.00 91.75 86 ILE A O 1
ATOM 732 N N . ILE A 1 87 ? -2.609 -9.056 3.231 1.00 93.88 87 ILE A N 1
ATOM 733 C CA . ILE A 1 87 ? -3.093 -9.301 1.857 1.00 93.88 87 ILE A CA 1
ATOM 734 C C . ILE A 1 87 ? -2.811 -10.734 1.390 1.00 93.88 87 ILE A C 1
ATOM 736 O O . ILE A 1 87 ? -3.707 -11.365 0.831 1.00 93.88 87 ILE A O 1
ATOM 740 N N . SER A 1 88 ? -1.624 -11.280 1.671 1.00 90.06 88 SER A N 1
ATOM 741 C CA . SER A 1 88 ? -1.206 -12.624 1.247 1.00 90.06 88 SER A CA 1
ATOM 742 C C . SER A 1 88 ? -2.107 -13.75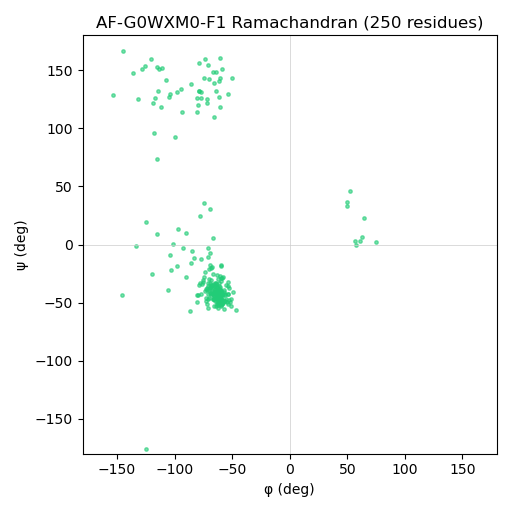6 1.762 1.00 90.06 88 SER A C 1
ATOM 744 O O . SER A 1 88 ? -2.128 -14.836 1.176 1.00 90.06 88 SER A O 1
ATOM 746 N N . THR A 1 89 ? -2.904 -13.506 2.808 1.00 85.25 89 THR A N 1
ATOM 747 C CA . THR A 1 89 ? -3.861 -14.475 3.374 1.00 85.25 89 THR A CA 1
ATOM 748 C C . THR A 1 89 ? -5.037 -14.792 2.433 1.00 85.25 89 THR A C 1
ATOM 750 O O . THR A 1 89 ? -5.684 -15.839 2.568 1.00 85.25 89 THR A O 1
ATOM 753 N N . ASN A 1 90 ? -5.296 -13.929 1.446 1.00 87.75 90 ASN A N 1
ATOM 754 C CA . ASN A 1 90 ? -6.277 -14.125 0.383 1.00 87.75 90 ASN A CA 1
ATOM 755 C C . ASN A 1 90 ? -5.555 -14.294 -0.968 1.00 87.75 90 ASN A C 1
ATOM 757 O O . ASN A 1 90 ? -4.854 -13.395 -1.425 1.00 87.75 90 ASN A O 1
ATOM 761 N N . ASP A 1 91 ? -5.726 -15.454 -1.606 1.00 84.44 91 ASP A N 1
ATOM 762 C CA . ASP A 1 91 ? -4.956 -15.839 -2.796 1.00 84.44 91 ASP A CA 1
ATOM 763 C C . ASP A 1 91 ? -5.262 -14.991 -4.034 1.00 84.44 91 ASP A C 1
ATOM 765 O O . ASP A 1 91 ? -4.360 -14.679 -4.805 1.00 84.44 91 ASP A O 1
ATOM 769 N N . GLU A 1 92 ? -6.518 -14.583 -4.194 1.00 88.56 92 GLU A N 1
ATOM 770 C CA . GLU A 1 92 ? -7.005 -13.754 -5.297 1.00 88.56 92 GLU A CA 1
ATOM 771 C C . GLU A 1 92 ? -6.344 -12.365 -5.253 1.00 88.56 92 GLU A C 1
ATOM 773 O O . GLU A 1 92 ? -5.662 -11.950 -6.192 1.00 88.56 92 GLU A O 1
ATOM 778 N N . LEU A 1 93 ? -6.422 -11.695 -4.097 1.00 91.50 93 LEU A N 1
ATOM 779 C CA . LEU A 1 93 ? -5.754 -10.418 -3.839 1.00 91.50 93 LEU A CA 1
ATOM 780 C C . LEU A 1 93 ? -4.230 -10.544 -3.932 1.00 91.50 93 LEU A C 1
ATOM 782 O O . LEU A 1 93 ? -3.589 -9.654 -4.488 1.00 91.50 93 LEU A O 1
ATOM 786 N N . ARG A 1 94 ? -3.650 -11.644 -3.431 1.00 90.94 94 ARG A N 1
ATOM 787 C CA . ARG A 1 94 ? -2.211 -11.940 -3.516 1.00 90.94 94 ARG A CA 1
ATOM 788 C C . ARG A 1 94 ? -1.737 -12.004 -4.968 1.00 90.94 94 ARG A C 1
ATOM 790 O O . ARG A 1 94 ? -0.765 -11.335 -5.310 1.00 90.94 94 ARG A O 1
ATOM 797 N N . ILE A 1 95 ? -2.421 -12.766 -5.823 1.00 87.94 95 ILE A N 1
ATOM 798 C CA . ILE A 1 95 ? -2.059 -12.948 -7.238 1.00 87.94 95 ILE A CA 1
ATOM 799 C C . ILE A 1 95 ? -2.235 -11.642 -8.021 1.00 87.94 95 ILE A C 1
ATOM 801 O O . ILE A 1 95 ? -1.320 -11.227 -8.740 1.00 87.94 95 ILE A O 1
ATOM 805 N N . LEU A 1 96 ? -3.366 -10.953 -7.852 1.00 93.62 96 LEU A N 1
ATOM 806 C CA . LEU A 1 96 ? -3.643 -9.707 -8.569 1.00 93.62 96 LEU A CA 1
ATOM 807 C C . LEU A 1 96 ? -2.692 -8.575 -8.151 1.00 93.62 96 LEU A C 1
ATOM 809 O O . LEU A 1 96 ? -2.155 -7.881 -9.014 1.00 93.62 96 LEU A O 1
ATOM 813 N N . LEU A 1 97 ? -2.401 -8.413 -6.854 1.00 94.56 97 LEU A N 1
ATOM 814 C CA . LEU A 1 97 ? -1.470 -7.380 -6.379 1.00 94.56 97 LEU A CA 1
ATOM 815 C C . LEU A 1 97 ? 0.004 -7.714 -6.648 1.00 94.56 97 LEU A C 1
ATOM 817 O O . LEU A 1 97 ? 0.769 -6.793 -6.938 1.00 94.56 97 LEU A O 1
ATOM 821 N N . LYS A 1 98 ? 0.397 -8.997 -6.661 1.00 91.06 98 LYS A N 1
ATOM 822 C CA . LYS A 1 98 ? 1.703 -9.442 -7.186 1.00 91.06 98 LYS A CA 1
ATOM 823 C C . LYS A 1 98 ? 1.864 -9.024 -8.650 1.00 91.06 98 LYS A C 1
ATOM 825 O O . LYS A 1 98 ? 2.857 -8.394 -9.012 1.00 91.06 98 LYS A O 1
ATOM 830 N N . THR A 1 99 ? 0.862 -9.330 -9.475 1.00 89.38 99 THR A N 1
ATOM 831 C CA . THR A 1 99 ? 0.855 -9.018 -10.914 1.00 89.38 99 THR A CA 1
ATOM 832 C C . THR A 1 99 ? 0.888 -7.509 -11.150 1.00 89.38 99 THR A C 1
ATOM 834 O O . THR A 1 99 ? 1.715 -7.010 -11.913 1.00 89.38 99 THR A O 1
ATOM 837 N N . LEU A 1 100 ? 0.062 -6.748 -10.426 1.00 91.88 100 LEU A N 1
ATOM 838 C CA . LEU A 1 100 ? 0.071 -5.287 -10.472 1.00 91.88 100 LEU A CA 1
ATOM 839 C C . LEU A 1 100 ? 1.428 -4.704 -10.044 1.00 91.88 100 LEU A C 1
ATOM 841 O O . LEU A 1 100 ? 1.882 -3.736 -10.652 1.00 91.88 100 LEU A O 1
ATOM 845 N N . GLY A 1 101 ? 2.106 -5.319 -9.068 1.00 91.56 101 GLY A N 1
ATOM 846 C CA . GLY A 1 101 ? 3.466 -4.971 -8.652 1.00 91.56 101 GLY A CA 1
ATOM 847 C C . GLY A 1 101 ? 4.506 -5.151 -9.764 1.00 91.56 101 GLY A C 1
ATOM 848 O O . GLY A 1 101 ? 5.284 -4.233 -10.028 1.00 91.56 101 GLY A O 1
ATOM 849 N N . MET A 1 102 ? 4.464 -6.272 -10.494 1.00 86.88 102 MET A N 1
ATOM 850 C CA . MET A 1 102 ? 5.316 -6.510 -11.675 1.00 86.88 102 MET A CA 1
ATOM 851 C C . MET A 1 102 ? 5.084 -5.453 -12.758 1.00 86.88 102 MET A C 1
ATOM 853 O O . MET A 1 102 ? 6.025 -4.824 -13.240 1.00 86.88 102 MET A O 1
ATOM 857 N N . LEU A 1 103 ? 3.820 -5.164 -13.070 1.00 87.69 103 LEU A N 1
ATOM 858 C CA . LEU A 1 103 ? 3.449 -4.127 -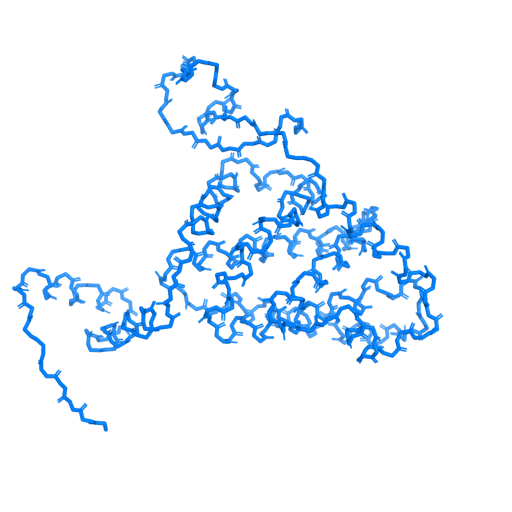14.035 1.00 87.69 103 LEU A CA 1
ATOM 859 C C . LEU A 1 103 ? 3.745 -2.700 -13.515 1.00 87.69 103 LEU A C 1
ATOM 861 O O . LEU A 1 103 ? 3.795 -1.740 -14.290 1.00 87.69 103 LEU A O 1
ATOM 865 N N . MET A 1 104 ? 3.946 -2.505 -12.207 1.00 89.06 104 MET A N 1
ATOM 866 C CA . MET A 1 104 ? 4.479 -1.260 -11.639 1.00 89.06 104 MET A CA 1
ATOM 867 C C . MET A 1 104 ? 5.989 -1.142 -11.824 1.00 89.06 104 MET A C 1
ATOM 869 O O . MET A 1 104 ? 6.414 -0.079 -12.279 1.00 89.06 104 MET A O 1
ATOM 873 N N . LEU A 1 105 ? 6.761 -2.215 -11.609 1.00 86.94 105 LEU A N 1
ATOM 874 C CA . LEU A 1 105 ? 8.193 -2.233 -11.922 1.00 86.94 105 LEU A CA 1
ATOM 875 C C . LEU A 1 105 ? 8.452 -1.916 -13.398 1.00 86.94 105 LEU A C 1
ATOM 877 O O . LEU A 1 105 ? 9.125 -0.928 -13.684 1.00 86.94 105 LEU A O 1
ATOM 881 N N . VAL A 1 106 ? 7.845 -2.660 -14.332 1.00 81.88 106 VAL A N 1
ATOM 882 C CA . VAL A 1 106 ? 8.063 -2.462 -15.782 1.00 81.88 106 VAL A CA 1
ATOM 883 C C . VAL A 1 106 ? 7.753 -1.022 -16.212 1.00 81.88 106 VAL A C 1
ATOM 885 O O . VAL A 1 106 ? 8.540 -0.398 -16.918 1.00 81.88 106 VAL A O 1
ATOM 888 N N . VAL A 1 107 ? 6.654 -0.436 -15.720 1.00 81.19 107 VAL A N 1
ATOM 889 C CA . VAL A 1 107 ? 6.298 0.962 -16.030 1.00 81.19 107 VAL A CA 1
ATOM 890 C C . VAL A 1 107 ? 7.258 1.975 -15.395 1.00 81.19 107 VAL A C 1
ATOM 892 O O . VAL A 1 107 ? 7.512 3.004 -16.014 1.00 81.19 107 VAL A O 1
ATOM 895 N N . SER A 1 108 ? 7.814 1.705 -14.208 1.00 84.69 108 SER A N 1
ATOM 896 C CA . SER A 1 108 ? 8.853 2.560 -13.603 1.00 84.69 108 SER A CA 1
ATOM 897 C C . SER A 1 108 ? 10.224 2.433 -14.279 1.00 84.69 108 SER A C 1
ATOM 899 O O . SER A 1 108 ? 11.020 3.366 -14.230 1.00 84.69 108 SER A O 1
ATOM 901 N N . CYS A 1 109 ? 10.487 1.311 -14.954 1.00 77.75 109 CYS A N 1
ATOM 902 C CA . CYS A 1 109 ? 11.699 1.096 -15.741 1.00 77.75 109 CYS A CA 1
ATOM 903 C C . CYS A 1 109 ? 11.621 1.690 -17.159 1.00 77.75 109 CYS A C 1
ATOM 905 O O . CYS A 1 109 ? 12.664 1.780 -17.810 1.00 77.75 109 CYS A O 1
ATOM 907 N N . LYS A 1 110 ? 10.439 2.125 -17.641 1.00 74.62 110 LYS A N 1
ATOM 908 C CA . LYS A 1 110 ? 10.263 2.613 -19.025 1.00 74.62 110 LYS A CA 1
ATOM 909 C C . LYS A 1 110 ? 11.287 3.677 -19.404 1.00 74.62 110 LYS A C 1
ATOM 911 O O . LYS A 1 110 ? 11.942 3.536 -20.424 1.00 74.62 110 LYS A O 1
ATOM 916 N N . SER A 1 111 ? 11.431 4.735 -18.610 1.00 65.31 111 SER A N 1
ATOM 917 C CA . SER A 1 111 ? 12.254 5.907 -18.962 1.00 65.31 111 SER A CA 1
ATOM 918 C C . SER A 1 111 ? 13.762 5.620 -19.048 1.00 65.31 111 SER A C 1
ATOM 920 O O . SER A 1 111 ? 14.560 6.537 -19.224 1.00 65.31 111 SER A O 1
ATOM 922 N N . TYR A 1 112 ? 14.143 4.348 -18.912 1.00 64.19 112 TYR A N 1
ATOM 923 C CA . TYR A 1 112 ? 15.504 3.837 -18.890 1.00 64.19 112 TYR A CA 1
ATOM 924 C C . TYR A 1 112 ? 15.689 2.607 -19.794 1.00 64.19 112 TYR A C 1
ATOM 926 O O . TYR A 1 112 ? 16.795 2.089 -19.850 1.00 64.19 112 TYR A O 1
ATOM 934 N N . SER A 1 113 ? 14.635 2.123 -20.467 1.00 65.25 113 SER A N 1
ATOM 935 C CA . SER A 1 113 ? 14.641 0.910 -21.299 1.00 65.25 113 SER A CA 1
ATOM 936 C C . SER A 1 113 ? 13.906 1.131 -22.623 1.00 65.25 113 SER A C 1
ATOM 938 O O . SER A 1 113 ? 12.910 1.852 -22.673 1.00 65.25 113 SER A O 1
ATOM 940 N N . ASP A 1 114 ? 14.351 0.463 -23.689 1.00 69.81 114 ASP A N 1
ATOM 941 C CA . ASP A 1 114 ? 13.813 0.605 -25.054 1.00 69.81 114 ASP A CA 1
ATOM 942 C C . ASP A 1 114 ? 12.441 -0.078 -25.265 1.00 69.81 114 ASP A C 1
ATOM 944 O O . ASP A 1 114 ? 12.161 -0.634 -26.325 1.00 69.81 114 ASP A O 1
ATOM 948 N N . ILE A 1 115 ? 11.567 -0.062 -24.251 1.00 70.81 115 ILE A N 1
ATOM 949 C CA . ILE A 1 115 ? 10.227 -0.656 -24.322 1.00 70.81 115 ILE A CA 1
ATOM 950 C C . ILE A 1 115 ? 9.335 0.217 -25.227 1.00 70.81 115 ILE A C 1
ATOM 952 O O . ILE A 1 115 ? 9.119 1.398 -24.906 1.00 70.81 115 ILE A O 1
ATOM 956 N N . PRO A 1 116 ? 8.755 -0.340 -26.310 1.00 78.12 116 PRO A N 1
ATOM 957 C CA . PRO A 1 116 ? 7.838 0.372 -27.192 1.00 78.12 116 PRO A CA 1
ATOM 958 C C . PRO A 1 116 ? 6.711 1.095 -26.445 1.00 78.12 116 PRO A C 1
ATOM 960 O O . PRO A 1 116 ? 6.153 0.622 -25.451 1.00 78.12 116 PRO A O 1
ATOM 963 N N . SER A 1 117 ? 6.331 2.276 -26.939 1.00 77.31 117 SER A N 1
ATOM 964 C CA . SER A 1 117 ? 5.263 3.054 -26.295 1.00 77.31 117 SER A CA 1
ATOM 965 C C . SER A 1 117 ? 3.878 2.408 -26.424 1.00 77.31 117 SER A C 1
ATOM 967 O O . SER A 1 117 ? 3.013 2.702 -25.598 1.00 77.31 117 SER A O 1
ATOM 969 N N . GLU A 1 118 ? 3.693 1.508 -27.392 1.00 80.69 118 GLU A N 1
ATOM 970 C CA . GLU A 1 118 ? 2.487 0.692 -27.575 1.00 80.69 118 GLU A CA 1
ATOM 971 C C . GLU A 1 118 ? 2.383 -0.399 -26.498 1.00 80.69 118 GLU A C 1
ATOM 973 O O . GLU A 1 118 ? 1.374 -0.456 -25.793 1.00 80.69 118 GLU A O 1
ATOM 978 N N . ASP A 1 119 ? 3.457 -1.158 -26.252 1.00 77.69 119 ASP A N 1
ATOM 979 C CA . ASP A 1 119 ? 3.531 -2.141 -25.159 1.00 77.69 119 ASP A CA 1
ATOM 980 C C . ASP A 1 119 ? 3.265 -1.484 -23.799 1.00 77.69 119 ASP A C 1
ATOM 982 O O . ASP A 1 119 ? 2.511 -1.993 -22.971 1.00 77.69 119 ASP A O 1
ATOM 986 N N . ILE A 1 120 ? 3.812 -0.287 -23.578 1.00 78.44 120 ILE A N 1
ATOM 987 C CA . ILE A 1 120 ? 3.544 0.505 -22.370 1.00 78.44 120 ILE A CA 1
ATOM 988 C C . ILE A 1 120 ? 2.072 0.915 -22.259 1.00 78.44 120 ILE A C 1
ATOM 990 O O . ILE A 1 120 ? 1.543 0.968 -21.145 1.00 78.44 120 ILE A O 1
ATOM 994 N N . LEU A 1 121 ? 1.405 1.235 -23.370 1.00 79.38 121 LEU A N 1
ATOM 995 C CA . LEU A 1 121 ? -0.021 1.562 -23.372 1.00 79.38 121 LEU A CA 1
ATOM 996 C C . LEU A 1 121 ? -0.857 0.317 -23.039 1.00 79.38 121 LEU A C 1
ATOM 998 O O . LEU A 1 121 ? -1.741 0.390 -22.185 1.00 79.38 121 LEU A O 1
ATOM 1002 N N . MET A 1 122 ? -0.514 -0.837 -23.618 1.00 82.00 122 MET A N 1
ATOM 1003 C CA . MET A 1 122 ? -1.120 -2.130 -23.289 1.00 82.00 122 MET A CA 1
ATOM 1004 C C . MET A 1 122 ? -0.930 -2.479 -21.804 1.00 82.00 122 MET A C 1
ATOM 1006 O O . MET A 1 122 ? -1.904 -2.768 -21.110 1.00 82.00 122 MET A O 1
ATOM 1010 N N . ILE A 1 123 ? 0.290 -2.347 -21.274 1.00 82.75 123 ILE A N 1
ATOM 1011 C CA . ILE A 1 123 ? 0.605 -2.551 -19.853 1.00 82.75 123 ILE A CA 1
ATOM 1012 C C . ILE A 1 123 ? -0.202 -1.595 -18.961 1.00 82.75 123 ILE A C 1
ATOM 1014 O O . ILE A 1 123 ? -0.744 -2.025 -17.943 1.00 82.75 123 ILE A O 1
ATOM 1018 N N . LYS A 1 124 ? -0.336 -0.310 -19.321 1.00 82.25 124 LYS A N 1
ATOM 1019 C CA . LYS A 1 124 ? -1.180 0.643 -18.573 1.00 82.25 124 LYS A CA 1
ATOM 1020 C C . LYS A 1 124 ? -2.647 0.203 -18.541 1.00 82.25 124 LYS A C 1
ATOM 1022 O O . LYS A 1 124 ? -3.251 0.245 -17.472 1.00 82.25 124 LYS A O 1
ATOM 1027 N N . ASN A 1 125 ? -3.188 -0.270 -19.662 1.00 82.50 125 ASN A N 1
ATOM 1028 C CA . ASN A 1 125 ? -4.570 -0.748 -19.744 1.00 82.50 125 ASN A CA 1
ATOM 1029 C C . ASN A 1 125 ? -4.793 -2.009 -18.889 1.00 82.50 125 ASN A C 1
ATOM 1031 O O . ASN A 1 125 ? -5.743 -2.051 -18.107 1.00 82.50 125 ASN A O 1
ATOM 1035 N N . ILE A 1 126 ? -3.876 -2.984 -18.945 1.00 84.38 126 ILE A N 1
ATOM 1036 C CA . ILE A 1 126 ? -3.913 -4.196 -18.103 1.00 84.38 126 ILE A CA 1
ATOM 1037 C C . ILE A 1 126 ? -3.876 -3.826 -16.611 1.00 84.38 126 ILE A C 1
ATOM 1039 O O . ILE A 1 126 ? -4.656 -4.355 -15.821 1.00 84.38 126 ILE A O 1
ATOM 1043 N N . LYS A 1 127 ? -3.031 -2.865 -16.211 1.00 89.69 127 LYS A N 1
ATOM 1044 C CA . LYS A 1 127 ? -2.980 -2.376 -14.819 1.00 89.69 127 LYS A CA 1
ATOM 1045 C C . LYS A 1 127 ? -4.301 -1.773 -14.355 1.00 89.69 127 LYS A C 1
ATOM 1047 O O . LYS A 1 127 ? -4.653 -1.956 -13.195 1.00 89.69 127 LYS A O 1
ATOM 1052 N N . TYR A 1 128 ? -5.008 -1.040 -15.215 1.00 86.06 128 TYR A N 1
ATOM 1053 C CA . TYR A 1 128 ? -6.300 -0.456 -14.851 1.00 86.06 128 TYR A CA 1
ATOM 1054 C C . TYR A 1 128 ? -7.386 -1.528 -14.713 1.00 86.06 128 TYR A C 1
ATOM 1056 O O . TYR A 1 128 ? -8.079 -1.525 -13.700 1.00 86.06 128 TYR A O 1
ATOM 1064 N N . ALA A 1 129 ? -7.444 -2.504 -15.627 1.00 87.12 129 ALA A N 1
ATOM 1065 C CA . ALA A 1 129 ? -8.341 -3.655 -15.497 1.00 87.12 129 ALA A CA 1
ATOM 1066 C C . ALA A 1 129 ? -8.121 -4.413 -14.173 1.00 87.12 129 ALA A C 1
ATOM 1068 O O . ALA A 1 129 ? -9.070 -4.618 -13.421 1.00 87.12 129 ALA A O 1
ATOM 1069 N N . ILE A 1 130 ? -6.863 -4.724 -13.831 1.00 90.44 130 ILE A N 1
ATOM 1070 C CA . ILE A 1 130 ? -6.506 -5.387 -12.564 1.00 90.44 130 ILE A CA 1
ATOM 1071 C C . ILE A 1 130 ? -6.872 -4.518 -11.346 1.00 90.44 130 ILE A C 1
ATOM 1073 O O . ILE A 1 130 ? -7.368 -5.034 -10.349 1.00 90.44 130 ILE A O 1
ATOM 1077 N N . ILE A 1 131 ? -6.666 -3.196 -11.394 1.00 91.56 131 ILE A N 1
ATOM 1078 C CA . ILE A 1 131 ? -7.060 -2.291 -10.297 1.00 91.56 131 ILE A CA 1
ATOM 1079 C C . ILE A 1 131 ? -8.574 -2.337 -10.052 1.00 91.56 131 ILE A C 1
ATOM 1081 O O . ILE A 1 131 ? -8.998 -2.354 -8.893 1.00 91.56 131 ILE A O 1
ATOM 1085 N N . ASP A 1 132 ? -9.381 -2.363 -11.110 1.00 90.12 132 ASP A N 1
ATOM 1086 C CA . ASP A 1 132 ? -10.840 -2.350 -11.000 1.00 90.12 132 ASP A CA 1
ATOM 1087 C C . ASP A 1 132 ? -11.403 -3.737 -10.621 1.00 90.12 132 ASP A C 1
ATOM 1089 O O . ASP A 1 132 ? -12.325 -3.823 -9.805 1.00 90.12 132 ASP A O 1
ATOM 1093 N N . GLU A 1 133 ? -10.764 -4.824 -11.068 1.00 91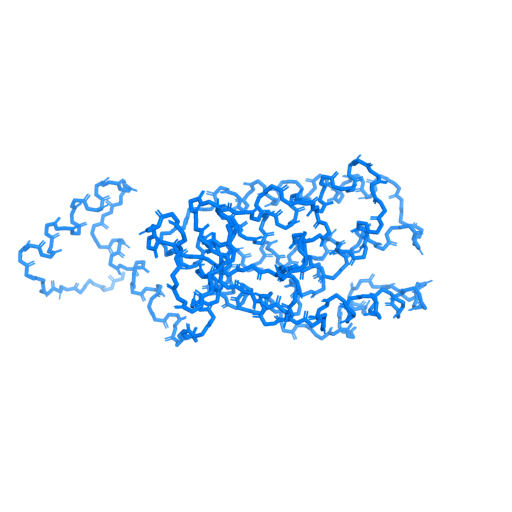.75 133 GLU A N 1
ATOM 1094 C CA . GLU A 1 133 ? -10.992 -6.196 -10.585 1.00 91.75 133 GLU A CA 1
ATOM 1095 C C . GLU A 1 133 ? -10.715 -6.314 -9.076 1.00 91.75 133 GLU A C 1
ATOM 1097 O O . GLU A 1 133 ? -11.606 -6.681 -8.304 1.00 91.75 133 GLU A O 1
ATOM 1102 N N . ILE A 1 134 ? -9.528 -5.885 -8.614 1.00 91.69 134 ILE A N 1
ATOM 1103 C CA . ILE A 1 134 ? -9.188 -5.872 -7.182 1.00 91.69 134 ILE A CA 1
ATOM 1104 C C . ILE A 1 134 ? -10.202 -5.033 -6.403 1.00 91.69 134 ILE A C 1
ATOM 1106 O O . ILE A 1 134 ? -10.589 -5.424 -5.299 1.00 91.69 134 ILE A O 1
ATOM 1110 N N . LYS A 1 135 ? -10.661 -3.892 -6.939 1.00 90.75 135 LYS A N 1
ATOM 1111 C CA . LYS A 1 135 ? -11.702 -3.059 -6.308 1.00 90.75 135 LYS A CA 1
ATOM 1112 C C . LYS A 1 135 ? -13.019 -3.822 -6.145 1.00 90.75 135 LYS A C 1
ATOM 1114 O O . LYS A 1 135 ? -13.585 -3.741 -5.052 1.00 90.75 135 LYS A O 1
ATOM 1119 N N . GLY A 1 136 ? -13.430 -4.623 -7.129 1.00 87.50 136 GLY A N 1
ATOM 1120 C CA . GLY A 1 136 ? -14.633 -5.466 -7.088 1.00 87.50 136 GLY A CA 1
ATOM 1121 C C . GLY A 1 136 ? -14.650 -6.552 -6.000 1.00 87.50 136 GLY A C 1
ATOM 1122 O O . GLY A 1 136 ? -15.723 -6.869 -5.482 1.00 87.50 136 GLY A O 1
ATOM 1123 N N . ILE A 1 137 ? -13.488 -7.083 -5.593 1.00 83.25 137 ILE A N 1
ATOM 1124 C CA . ILE A 1 137 ? -13.395 -8.163 -4.589 1.00 83.25 137 ILE A CA 1
ATOM 1125 C C . ILE A 1 137 ? -13.990 -7.730 -3.238 1.00 83.25 137 ILE A C 1
ATOM 1127 O O . ILE A 1 137 ? -13.499 -6.799 -2.583 1.00 83.25 137 ILE A O 1
ATOM 1131 N N . LYS A 1 138 ? -15.040 -8.432 -2.792 1.00 83.56 138 LYS A N 1
ATOM 1132 C CA . LYS A 1 138 ? -15.712 -8.193 -1.505 1.00 83.56 138 LYS A CA 1
ATOM 1133 C C . LYS A 1 138 ? -14.913 -8.811 -0.358 1.00 83.56 138 LYS A C 1
ATOM 1135 O O . LYS A 1 138 ? -14.533 -9.974 -0.421 1.00 83.56 138 LYS A O 1
ATOM 1140 N N . ILE A 1 139 ? -14.692 -8.041 0.708 1.00 80.62 139 ILE A N 1
ATOM 1141 C CA . ILE A 1 139 ? -13.900 -8.463 1.870 1.00 80.62 139 ILE A CA 1
ATOM 1142 C C . ILE A 1 139 ? -14.666 -8.138 3.147 1.00 80.62 139 ILE A C 1
ATOM 1144 O O . ILE A 1 139 ? -15.021 -6.985 3.381 1.00 80.62 139 ILE A O 1
ATOM 1148 N N . TYR A 1 140 ? -14.875 -9.156 3.981 1.00 76.81 140 TYR A N 1
ATOM 1149 C CA . TYR A 1 140 ? -15.651 -9.052 5.220 1.00 76.81 140 TYR A CA 1
ATOM 1150 C C . TYR A 1 140 ? -14.761 -8.998 6.480 1.00 76.81 140 TYR A C 1
ATOM 1152 O O . TYR A 1 140 ? -15.170 -8.458 7.507 1.00 76.81 140 TYR A O 1
ATOM 1160 N N . TYR A 1 141 ? -13.512 -9.477 6.403 1.00 81.44 141 TYR A N 1
ATOM 1161 C CA . TYR A 1 141 ? -12.523 -9.341 7.478 1.00 81.44 141 TYR A CA 1
ATOM 1162 C C . TYR A 1 141 ? -11.873 -7.943 7.469 1.00 81.44 141 TYR A C 1
ATOM 1164 O O . TYR A 1 141 ? -11.149 -7.583 6.537 1.00 81.44 141 TYR A O 1
ATOM 1172 N N . LYS A 1 142 ? -12.127 -7.150 8.523 1.00 87.62 142 LYS A N 1
ATOM 1173 C CA . LYS A 1 142 ? -11.777 -5.716 8.596 1.00 87.62 142 LYS A CA 1
ATOM 1174 C C . LYS A 1 142 ? -10.294 -5.399 8.313 1.00 87.62 142 LYS A C 1
ATOM 1176 O O . LYS A 1 142 ? -10.065 -4.585 7.423 1.00 87.62 142 LYS A O 1
ATOM 1181 N N . PRO A 1 143 ? -9.284 -6.030 8.948 1.00 90.56 143 PRO A N 1
ATOM 1182 C CA . PRO A 1 143 ? -7.880 -5.723 8.654 1.00 90.56 143 PRO A CA 1
ATOM 1183 C C . PRO A 1 143 ? -7.463 -6.013 7.206 1.00 90.56 143 PRO A C 1
ATOM 1185 O O . PRO A 1 143 ? -6.664 -5.264 6.654 1.00 90.56 143 PRO A O 1
ATOM 1188 N N . LEU A 1 144 ? -8.029 -7.033 6.548 1.00 91.00 144 LEU A N 1
ATOM 1189 C CA . LEU A 1 144 ? -7.763 -7.297 5.125 1.00 91.00 144 LEU A CA 1
ATOM 1190 C C . LEU A 1 144 ? -8.433 -6.260 4.212 1.00 91.00 144 LEU A C 1
ATOM 1192 O O . LEU A 1 144 ? -7.827 -5.823 3.234 1.00 91.00 144 LEU A O 1
ATOM 1196 N N . LEU A 1 145 ? -9.640 -5.802 4.560 1.00 92.25 145 LEU A N 1
ATOM 1197 C CA . LEU A 1 145 ? -10.290 -4.682 3.877 1.00 92.25 145 LEU A CA 1
ATOM 1198 C C . LEU A 1 145 ? -9.456 -3.396 4.019 1.00 92.25 145 LEU A C 1
ATOM 1200 O O . LEU A 1 145 ? -9.210 -2.709 3.029 1.00 92.25 145 LEU A O 1
ATOM 1204 N N . TYR A 1 146 ? -8.963 -3.102 5.224 1.00 96.69 146 TYR A N 1
ATOM 1205 C CA . TYR A 1 146 ? -8.093 -1.955 5.489 1.00 96.69 146 TYR A CA 1
ATOM 1206 C C . TYR A 1 146 ? -6.756 -2.057 4.742 1.00 96.69 146 TYR A C 1
ATOM 1208 O O . TYR A 1 146 ? -6.334 -1.076 4.132 1.00 96.69 146 TYR A O 1
ATOM 1216 N N . ALA A 1 147 ? -6.124 -3.236 4.712 1.00 96.69 147 ALA A N 1
ATOM 1217 C CA . ALA A 1 147 ? -4.896 -3.482 3.958 1.00 96.69 147 ALA A CA 1
ATOM 1218 C C . ALA A 1 147 ? -5.097 -3.269 2.444 1.00 96.69 147 ALA A C 1
ATOM 1220 O O . ALA A 1 147 ? -4.324 -2.528 1.832 1.00 96.69 147 ALA A O 1
ATOM 1221 N N . LYS A 1 148 ? -6.178 -3.815 1.855 1.00 96.50 148 LYS A N 1
ATOM 1222 C CA . LYS A 1 148 ? -6.583 -3.537 0.460 1.00 96.50 148 LYS A CA 1
ATOM 1223 C C . LYS A 1 148 ? -6.727 -2.034 0.217 1.00 96.50 148 LYS A C 1
ATOM 1225 O O . LYS A 1 148 ? -6.187 -1.533 -0.765 1.00 96.50 148 LYS A O 1
ATOM 1230 N N . ILE A 1 149 ? -7.445 -1.318 1.088 1.00 97.31 149 ILE A N 1
ATOM 1231 C CA . ILE A 1 149 ? -7.692 0.122 0.922 1.00 97.31 149 ILE A CA 1
ATOM 1232 C C . ILE A 1 149 ? -6.379 0.912 0.982 1.00 97.31 149 ILE A C 1
ATOM 1234 O O . ILE A 1 149 ? -6.121 1.700 0.077 1.00 97.31 149 ILE A O 1
ATOM 1238 N N . LEU A 1 150 ? -5.534 0.684 1.992 1.00 98.19 150 LEU A N 1
ATOM 1239 C CA . LEU A 1 150 ? -4.245 1.372 2.152 1.00 98.19 150 LEU A CA 1
ATOM 1240 C C . LEU A 1 150 ? -3.323 1.149 0.943 1.00 98.19 150 LEU A C 1
ATOM 1242 O O . LEU A 1 150 ? -2.745 2.103 0.417 1.00 98.19 150 LEU A O 1
ATOM 1246 N N . TRP A 1 151 ? -3.215 -0.096 0.470 1.00 97.75 151 TRP A N 1
ATOM 1247 C CA . TRP A 1 151 ? -2.339 -0.426 -0.652 1.00 97.75 151 TRP A CA 1
ATOM 1248 C C . TRP A 1 151 ? -2.869 0.114 -1.987 1.00 97.75 151 TRP A C 1
ATOM 1250 O O . TRP A 1 151 ? -2.135 0.787 -2.710 1.00 97.75 151 TRP A O 1
ATOM 1260 N N . LEU A 1 152 ? -4.162 -0.071 -2.290 1.00 96.62 152 LEU A N 1
ATOM 1261 C CA . LEU A 1 152 ? -4.775 0.508 -3.493 1.00 96.62 152 LEU A CA 1
ATOM 1262 C C . LEU A 1 152 ? -4.710 2.038 -3.498 1.00 96.62 152 LEU A C 1
ATOM 1264 O O . LEU A 1 152 ? -4.441 2.624 -4.542 1.00 96.62 152 LEU A O 1
ATOM 1268 N N . LYS A 1 153 ? -4.909 2.700 -2.351 1.00 96.44 153 LYS A N 1
ATOM 1269 C CA . LYS A 1 153 ? -4.824 4.165 -2.250 1.00 96.44 153 LYS A CA 1
ATOM 1270 C C . LYS A 1 153 ? -3.402 4.672 -2.509 1.00 96.44 153 LYS A C 1
ATOM 1272 O O . LYS A 1 153 ? -3.244 5.726 -3.122 1.00 96.44 153 LYS A O 1
ATOM 1277 N N . CYS A 1 154 ? -2.380 3.913 -2.105 1.00 96.75 154 CYS A N 1
ATOM 1278 C CA . CYS A 1 154 ? -0.985 4.183 -2.457 1.00 96.75 154 CYS A CA 1
ATOM 1279 C C . CYS A 1 154 ? -0.783 4.110 -3.981 1.00 96.75 154 CYS A C 1
ATOM 1281 O O . CYS A 1 154 ? -0.287 5.061 -4.587 1.00 96.75 154 CYS A O 1
ATOM 1283 N N . ILE A 1 155 ? -1.266 3.035 -4.615 1.00 95.38 155 ILE A N 1
ATOM 1284 C CA . ILE A 1 155 ? -1.180 2.834 -6.069 1.00 95.38 155 ILE A CA 1
ATOM 1285 C C . ILE A 1 155 ? -1.944 3.921 -6.843 1.00 95.38 155 ILE A C 1
ATOM 1287 O O . ILE A 1 155 ? -1.389 4.487 -7.783 1.00 95.38 155 ILE A O 1
ATOM 1291 N N . ASP A 1 156 ? -3.172 4.273 -6.446 1.00 94.50 156 ASP A N 1
ATOM 1292 C CA . ASP A 1 156 ? -3.956 5.331 -7.102 1.00 94.50 156 ASP A CA 1
ATOM 1293 C C . ASP A 1 156 ? -3.330 6.732 -6.893 1.00 94.50 156 ASP A C 1
ATOM 1295 O O . ASP A 1 156 ? -3.332 7.544 -7.819 1.00 94.50 156 ASP A O 1
ATOM 1299 N N . LYS A 1 157 ? -2.706 7.026 -5.739 1.00 95.44 157 LYS A N 1
ATOM 1300 C CA . LYS A 1 157 ? -1.933 8.276 -5.554 1.00 95.44 157 LYS A CA 1
ATOM 1301 C C . LYS A 1 157 ? -0.679 8.312 -6.447 1.00 95.44 157 LYS A C 1
ATOM 1303 O O . LYS A 1 157 ? -0.438 9.333 -7.089 1.00 95.44 157 LYS A O 1
ATOM 1308 N N . ILE A 1 158 ? 0.069 7.209 -6.569 1.00 94.25 158 ILE A N 1
ATOM 1309 C CA . ILE A 1 158 ? 1.229 7.093 -7.482 1.00 94.25 158 ILE A CA 1
ATOM 1310 C C . ILE A 1 158 ? 0.794 7.195 -8.958 1.00 94.25 158 ILE A C 1
ATOM 1312 O O . ILE A 1 158 ? 1.439 7.882 -9.750 1.00 94.25 158 ILE A O 1
ATOM 1316 N N . ARG A 1 159 ? -0.332 6.573 -9.334 1.00 91.06 159 ARG A N 1
ATOM 1317 C CA . ARG A 1 159 ? -0.969 6.707 -10.658 1.00 91.06 159 ARG A CA 1
ATOM 1318 C C . ARG A 1 159 ? -1.269 8.170 -10.974 1.00 91.06 159 ARG A C 1
ATOM 1320 O O . ARG A 1 159 ? -0.932 8.629 -12.060 1.00 91.06 159 ARG A O 1
ATOM 1327 N N . ASN A 1 160 ? -1.878 8.897 -10.042 1.00 92.75 160 ASN A N 1
ATOM 1328 C CA . ASN A 1 160 ? -2.242 10.297 -10.252 1.00 92.75 160 ASN A CA 1
ATOM 1329 C C . ASN A 1 160 ? -1.004 11.203 -10.346 1.00 92.75 160 ASN A C 1
ATOM 1331 O O . ASN A 1 160 ? -0.988 12.121 -11.161 1.00 92.75 160 ASN A O 1
ATOM 1335 N N . ALA A 1 161 ? 0.062 10.914 -9.595 1.00 92.88 161 ALA A N 1
ATOM 1336 C CA . ALA A 1 161 ? 1.352 11.587 -9.752 1.00 92.88 161 ALA A CA 1
ATOM 1337 C C . ALA A 1 161 ? 1.969 11.350 -11.145 1.00 92.88 161 ALA A C 1
ATOM 1339 O O . ALA A 1 161 ? 2.424 12.298 -11.782 1.00 92.88 161 ALA A O 1
ATOM 1340 N N . SER A 1 162 ? 1.906 10.109 -11.646 1.00 89.50 162 SER A N 1
ATOM 1341 C CA . SER A 1 162 ? 2.355 9.727 -12.994 1.00 89.50 162 SER A CA 1
ATOM 1342 C C . SER A 1 162 ? 1.557 10.430 -14.100 1.00 89.50 162 SER A C 1
ATOM 1344 O O . SER A 1 162 ? 2.149 10.996 -15.014 1.00 89.50 162 SER A O 1
ATOM 1346 N N . LEU A 1 163 ? 0.222 10.467 -13.998 1.00 88.19 163 LEU A N 1
ATOM 1347 C CA . LEU A 1 163 ? -0.647 11.164 -14.961 1.00 88.19 163 LEU A CA 1
ATOM 1348 C C . LEU A 1 163 ? -0.407 12.683 -14.982 1.00 88.19 163 LEU A C 1
ATOM 1350 O O . LEU A 1 163 ? -0.490 13.299 -16.040 1.00 88.19 163 LEU A O 1
ATOM 1354 N N . ASN A 1 164 ? -0.064 13.269 -13.833 1.00 90.50 164 ASN A N 1
ATOM 1355 C CA . ASN A 1 164 ? 0.241 14.694 -13.688 1.00 90.50 164 ASN A CA 1
ATOM 1356 C C . ASN A 1 164 ? 1.735 15.032 -13.895 1.00 90.50 164 ASN A C 1
ATOM 1358 O O . ASN A 1 164 ? 2.144 16.151 -13.589 1.00 90.50 164 ASN A O 1
ATOM 1362 N N . ASN A 1 165 ? 2.560 14.086 -14.371 1.00 87.00 165 ASN A N 1
ATOM 1363 C CA . ASN A 1 165 ? 4.012 14.236 -14.571 1.00 87.00 165 ASN A CA 1
ATOM 1364 C C . ASN A 1 165 ? 4.775 14.804 -13.348 1.00 87.00 165 ASN A C 1
ATOM 1366 O O . ASN A 1 165 ? 5.761 15.530 -13.489 1.00 87.00 165 ASN A O 1
ATOM 1370 N N . GLN A 1 166 ? 4.326 14.484 -12.130 1.00 91.06 166 GLN A N 1
ATOM 1371 C CA . GLN A 1 166 ? 4.966 14.942 -10.893 1.00 91.06 166 GLN A CA 1
ATOM 1372 C C . GLN A 1 166 ? 6.320 14.248 -10.697 1.00 91.06 166 GLN A C 1
ATOM 1374 O O . GLN A 1 166 ? 6.474 13.070 -11.013 1.00 91.06 166 GLN A O 1
ATOM 1379 N N . ARG A 1 167 ? 7.324 14.966 -10.180 1.00 87.69 167 ARG A N 1
ATOM 1380 C CA . ARG A 1 167 ? 8.687 14.423 -10.032 1.00 87.69 167 ARG A CA 1
ATOM 1381 C C . ARG A 1 167 ? 8.714 13.171 -9.151 1.00 87.69 167 ARG A C 1
ATOM 1383 O O . ARG A 1 167 ? 7.891 13.008 -8.259 1.00 87.69 167 ARG A O 1
ATOM 1390 N N . ASP A 1 168 ? 9.679 12.294 -9.421 1.00 88.56 168 ASP A N 1
ATOM 1391 C CA . ASP A 1 168 ? 9.986 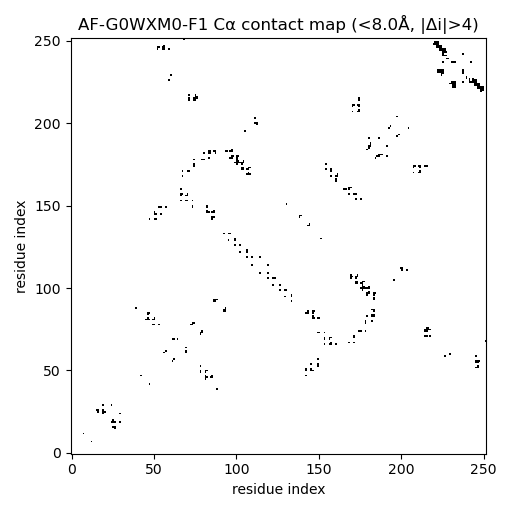11.094 -8.632 1.00 88.56 168 ASP A CA 1
ATOM 1392 C C . ASP A 1 168 ? 8.877 10.019 -8.535 1.00 88.56 168 ASP A C 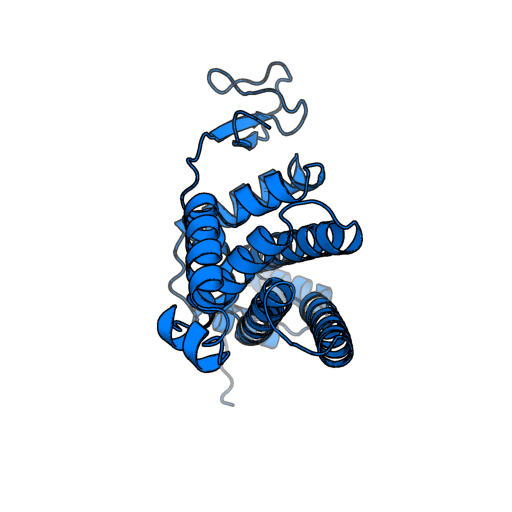1
ATOM 1394 O O . ASP A 1 168 ? 9.085 9.010 -7.856 1.00 88.56 168 ASP A O 1
ATOM 1398 N N . TRP A 1 169 ? 7.748 10.143 -9.258 1.00 91.62 169 TRP A N 1
ATOM 1399 C CA . TRP A 1 169 ? 6.673 9.129 -9.258 1.00 91.62 169 TRP A CA 1
ATOM 1400 C C . TRP A 1 169 ? 7.187 7.720 -9.594 1.00 91.62 169 TRP A C 1
ATOM 1402 O O . TRP A 1 169 ? 6.733 6.741 -9.003 1.00 91.62 169 TRP A O 1
ATOM 1412 N N . GLU A 1 170 ? 8.176 7.620 -10.488 1.00 90.44 170 GLU A N 1
ATOM 1413 C CA . GLU A 1 170 ? 8.821 6.367 -10.894 1.00 90.44 170 GLU A CA 1
ATOM 1414 C C . GLU A 1 170 ? 9.492 5.653 -9.719 1.00 90.44 170 GLU A C 1
ATOM 1416 O O . GLU A 1 170 ? 9.365 4.441 -9.591 1.00 90.44 170 GLU A O 1
ATOM 1421 N N . LYS A 1 171 ? 10.152 6.390 -8.818 1.00 92.25 171 LYS A N 1
ATOM 1422 C CA . LYS A 1 171 ? 10.867 5.822 -7.662 1.00 92.25 171 LYS A CA 1
ATOM 1423 C C . LYS A 1 171 ? 9.891 5.239 -6.640 1.00 92.25 171 LYS A C 1
ATOM 1425 O O . LYS A 1 171 ? 10.144 4.174 -6.080 1.00 92.25 171 LYS A O 1
ATOM 1430 N N . TYR A 1 172 ? 8.748 5.898 -6.445 1.00 93.81 172 TYR A N 1
ATOM 1431 C CA . TYR A 1 172 ? 7.660 5.381 -5.612 1.00 93.81 172 TYR A CA 1
ATOM 1432 C C . TYR A 1 172 ? 6.929 4.204 -6.274 1.00 93.81 172 TYR A C 1
ATOM 1434 O O . TYR A 1 172 ? 6.620 3.226 -5.595 1.00 93.81 172 TYR A O 1
ATOM 1442 N N . ALA A 1 173 ? 6.709 4.244 -7.594 1.00 93.19 173 ALA A N 1
ATOM 1443 C CA . ALA A 1 173 ? 6.162 3.117 -8.352 1.00 93.19 173 ALA A CA 1
ATOM 1444 C C . ALA A 1 173 ? 7.083 1.887 -8.298 1.00 93.19 173 ALA A C 1
ATOM 1446 O O . ALA A 1 173 ? 6.596 0.777 -8.088 1.00 93.19 173 ALA A O 1
ATOM 1447 N N . PHE A 1 174 ? 8.397 2.098 -8.411 1.00 92.94 174 PHE A N 1
ATOM 1448 C CA . PHE A 1 174 ? 9.422 1.069 -8.280 1.00 92.94 174 PHE A CA 1
ATOM 1449 C C . PHE A 1 174 ? 9.409 0.453 -6.878 1.00 92.94 174 PHE A C 1
ATOM 1451 O O . PHE A 1 174 ? 9.226 -0.750 -6.739 1.00 92.94 174 PHE A O 1
ATOM 1458 N N . ALA A 1 175 ? 9.519 1.268 -5.822 1.00 94.50 175 ALA A N 1
ATOM 1459 C CA . ALA A 1 175 ? 9.521 0.783 -4.439 1.00 94.50 175 ALA A CA 1
ATOM 1460 C C . ALA A 1 175 ? 8.227 0.026 -4.069 1.00 94.50 175 ALA A C 1
ATOM 1462 O O . ALA A 1 175 ? 8.288 -1.023 -3.429 1.00 94.50 175 ALA A O 1
ATOM 1463 N N . CYS A 1 176 ? 7.067 0.514 -4.525 1.00 95.00 176 CYS A N 1
ATOM 1464 C CA . CYS A 1 176 ? 5.776 -0.151 -4.341 1.00 95.00 176 CYS A CA 1
ATOM 1465 C C . CYS A 1 176 ? 5.691 -1.483 -5.102 1.00 95.00 176 CYS A C 1
ATOM 1467 O O . CYS A 1 176 ? 5.308 -2.495 -4.515 1.00 95.00 176 CYS A O 1
ATOM 1469 N N . GLY A 1 177 ? 6.102 -1.514 -6.375 1.00 93.25 177 GLY A N 1
ATOM 1470 C CA . GLY A 1 177 ? 6.148 -2.746 -7.164 1.00 93.25 177 GLY A CA 1
ATOM 1471 C C . GLY A 1 177 ? 7.095 -3.788 -6.567 1.00 93.25 177 GLY A C 1
ATOM 1472 O O . GLY A 1 177 ? 6.730 -4.955 -6.455 1.00 93.25 177 GLY A O 1
ATOM 1473 N N . LEU A 1 178 ? 8.269 -3.353 -6.105 1.00 91.62 178 LEU A N 1
ATOM 1474 C CA . LEU A 1 178 ? 9.286 -4.212 -5.505 1.00 91.62 178 LEU A CA 1
ATOM 1475 C C . LEU A 1 178 ? 8.767 -4.887 -4.231 1.00 91.62 178 LEU A C 1
ATOM 1477 O O . LEU A 1 178 ? 8.797 -6.109 -4.136 1.00 91.62 178 LEU A O 1
ATOM 1481 N N . GLN A 1 179 ? 8.217 -4.112 -3.290 1.00 93.06 179 GLN A N 1
ATOM 1482 C CA . GLN A 1 179 ? 7.658 -4.659 -2.050 1.00 93.06 179 GLN A CA 1
ATOM 1483 C C . GLN A 1 179 ? 6.453 -5.568 -2.296 1.00 93.06 179 GLN A C 1
ATOM 1485 O O . GLN A 1 179 ? 6.368 -6.627 -1.674 1.00 93.06 179 GLN A O 1
ATOM 1490 N N . ALA A 1 180 ? 5.551 -5.193 -3.213 1.00 93.69 180 ALA A N 1
ATOM 1491 C CA . ALA A 1 180 ? 4.424 -6.042 -3.592 1.00 93.69 180 ALA A CA 1
ATOM 1492 C C . ALA A 1 180 ? 4.902 -7.416 -4.077 1.00 93.69 180 ALA A C 1
ATOM 1494 O O . ALA A 1 180 ? 4.335 -8.426 -3.679 1.00 93.69 180 ALA A O 1
ATOM 1495 N N . ILE A 1 181 ? 5.962 -7.478 -4.888 1.00 89.69 181 ILE A N 1
ATOM 1496 C CA . ILE A 1 181 ? 6.497 -8.761 -5.345 1.00 89.69 181 ILE A CA 1
ATOM 1497 C C . ILE A 1 181 ? 7.183 -9.487 -4.185 1.00 89.69 181 ILE A C 1
ATOM 1499 O O . ILE A 1 181 ? 6.758 -10.597 -3.881 1.00 89.69 181 ILE A O 1
ATOM 1503 N N . THR A 1 182 ? 8.146 -8.877 -3.486 1.00 87.19 182 THR A N 1
ATOM 1504 C CA . THR A 1 182 ? 8.894 -9.528 -2.392 1.00 87.19 182 THR A CA 1
ATOM 1505 C C . THR A 1 182 ? 7.972 -10.163 -1.341 1.00 87.19 182 THR A C 1
ATOM 1507 O O . THR A 1 182 ? 8.124 -11.341 -1.028 1.00 87.19 182 THR A O 1
ATOM 1510 N N . PHE A 1 183 ? 6.970 -9.432 -0.833 1.00 88.81 183 PHE A N 1
ATOM 1511 C CA . PHE A 1 183 ? 6.103 -9.921 0.252 1.00 88.81 183 PHE A CA 1
ATOM 1512 C C . PHE A 1 183 ? 4.900 -10.772 -0.206 1.00 88.81 183 PHE A C 1
ATOM 1514 O O . PHE A 1 183 ? 4.299 -11.447 0.626 1.00 88.81 183 PHE A O 1
ATOM 1521 N N . LEU A 1 184 ? 4.521 -10.761 -1.493 1.00 87.19 184 LEU A N 1
ATOM 1522 C CA . LEU A 1 184 ? 3.425 -11.604 -2.022 1.00 87.19 184 LEU A CA 1
ATOM 1523 C C . LEU A 1 184 ? 3.917 -12.821 -2.822 1.00 87.19 184 LEU A C 1
ATOM 1525 O O . LEU A 1 184 ? 3.108 -13.674 -3.197 1.00 87.19 184 LEU A O 1
ATOM 1529 N N . SER A 1 185 ? 5.219 -12.890 -3.106 1.00 72.75 185 SER A N 1
ATOM 1530 C CA . SER A 1 185 ? 5.831 -13.906 -3.974 1.00 72.75 185 SER A CA 1
ATOM 1531 C C . SER A 1 185 ? 6.881 -14.766 -3.303 1.00 72.75 185 SER A C 1
ATOM 1533 O O . SER A 1 185 ? 7.160 -15.826 -3.847 1.00 72.75 185 SER A O 1
ATOM 1535 N N . GLU A 1 186 ? 7.524 -14.255 -2.249 1.00 65.06 186 GLU A N 1
ATOM 1536 C CA . GLU A 1 186 ? 8.792 -14.763 -1.696 1.00 65.06 186 GLU A CA 1
ATOM 1537 C C . GLU A 1 186 ? 9.982 -14.712 -2.693 1.00 65.06 186 GLU A C 1
ATOM 1539 O O . GLU A 1 186 ? 11.103 -15.066 -2.343 1.00 65.06 186 GLU A O 1
ATOM 1544 N N . ASP A 1 187 ? 9.765 -14.166 -3.901 1.00 70.38 187 ASP A N 1
ATOM 1545 C CA . ASP A 1 187 ? 10.775 -13.928 -4.940 1.00 70.38 187 ASP A CA 1
ATOM 1546 C C . ASP A 1 187 ? 11.862 -12.948 -4.449 1.00 70.38 187 ASP A C 1
ATOM 1548 O O . ASP A 1 187 ? 11.570 -11.820 -4.034 1.00 70.38 187 ASP A O 1
ATOM 1552 N N . THR A 1 188 ? 13.132 -13.342 -4.563 1.00 74.62 188 THR A N 1
ATOM 1553 C CA . THR A 1 188 ? 14.279 -12.486 -4.225 1.00 74.62 188 THR A CA 1
ATOM 1554 C C . THR A 1 188 ? 14.517 -11.393 -5.271 1.00 74.62 188 THR A C 1
ATOM 1556 O O . THR A 1 188 ? 14.159 -11.521 -6.441 1.00 74.62 188 THR A O 1
ATOM 1559 N N . LEU A 1 189 ? 15.228 -10.324 -4.888 1.00 71.62 189 LEU A N 1
ATOM 1560 C CA . LEU A 1 189 ? 15.596 -9.224 -5.797 1.00 71.62 189 LEU A CA 1
ATOM 1561 C C . LEU A 1 189 ? 16.325 -9.696 -7.074 1.00 71.62 189 LEU A C 1
ATOM 1563 O O . LEU A 1 189 ? 16.165 -9.084 -8.129 1.00 71.62 189 LEU A O 1
ATOM 1567 N N . SER A 1 190 ? 17.105 -10.781 -6.977 1.00 70.50 190 SER A N 1
ATOM 1568 C CA . SER A 1 190 ? 17.813 -11.397 -8.108 1.00 70.50 190 SER A CA 1
ATOM 1569 C C . SER A 1 190 ? 16.842 -12.087 -9.069 1.00 70.50 190 SER A C 1
ATOM 1571 O O . SER A 1 190 ? 16.891 -11.876 -10.279 1.00 70.50 190 SER A O 1
ATOM 1573 N N . GLU A 1 191 ? 15.894 -12.859 -8.535 1.00 77.44 191 GLU A N 1
ATOM 1574 C CA . GLU A 1 191 ? 14.866 -13.529 -9.333 1.00 77.44 191 GLU A CA 1
ATOM 1575 C C . GLU A 1 191 ? 13.932 -12.526 -10.012 1.00 77.44 191 GLU A C 1
ATOM 1577 O O . GLU A 1 191 ? 13.588 -12.719 -11.173 1.00 77.44 191 GLU A O 1
ATOM 1582 N N . ILE A 1 192 ? 13.573 -11.427 -9.340 1.00 73.56 192 ILE A N 1
ATOM 1583 C CA . ILE A 1 192 ? 12.781 -10.341 -9.940 1.00 73.56 192 ILE A CA 1
ATOM 1584 C C . ILE A 1 192 ? 13.537 -9.707 -11.117 1.00 73.56 192 ILE A C 1
ATOM 1586 O O . ILE A 1 192 ? 12.968 -9.561 -12.198 1.00 73.56 192 ILE A O 1
ATOM 1590 N N . TYR A 1 193 ? 14.815 -9.364 -10.933 1.00 71.94 193 TYR A N 1
ATOM 1591 C CA . TYR A 1 193 ? 15.653 -8.765 -11.979 1.00 71.94 193 TYR A CA 1
ATOM 1592 C C . TYR A 1 193 ? 15.786 -9.675 -13.210 1.00 71.94 193 TYR A C 1
ATOM 1594 O O . TYR A 1 193 ? 15.546 -9.237 -14.337 1.00 71.94 193 TYR A O 1
ATOM 1602 N N . ASN A 1 194 ? 16.082 -10.960 -12.986 1.00 74.69 194 ASN A N 1
ATOM 1603 C CA . ASN A 1 194 ? 16.256 -11.947 -14.052 1.00 74.69 194 ASN A CA 1
ATOM 1604 C C . ASN A 1 194 ? 14.934 -12.271 -14.773 1.00 74.69 194 ASN A C 1
ATOM 1606 O O . ASN A 1 194 ? 14.914 -12.327 -16.000 1.00 74.69 194 ASN A O 1
ATOM 1610 N N . LYS A 1 195 ? 13.809 -12.417 -14.052 1.00 73.75 195 LYS A N 1
ATOM 1611 C CA . LYS A 1 195 ? 12.477 -12.654 -14.657 1.00 73.75 195 LYS A CA 1
ATOM 1612 C C . LYS A 1 195 ? 12.003 -11.499 -15.544 1.00 73.75 195 LYS A C 1
ATOM 1614 O O . LYS A 1 195 ? 11.190 -11.724 -16.433 1.00 73.75 195 LYS A O 1
ATOM 1619 N N . LEU A 1 196 ? 12.480 -10.278 -15.293 1.00 70.19 196 LEU A N 1
ATOM 1620 C CA . LEU A 1 196 ? 12.149 -9.088 -16.080 1.00 70.19 196 LEU A CA 1
ATOM 1621 C C . LEU A 1 196 ? 13.155 -8.805 -17.217 1.00 70.19 196 LEU A C 1
ATOM 1623 O O . LEU A 1 196 ? 12.943 -7.863 -17.975 1.00 70.19 196 LEU A O 1
ATOM 1627 N N . GLY A 1 197 ? 14.235 -9.590 -17.350 1.00 69.38 197 GLY A N 1
ATOM 1628 C CA . GLY A 1 197 ? 15.213 -9.472 -18.445 1.00 69.38 197 GLY A CA 1
ATOM 1629 C C . GLY A 1 197 ? 16.002 -8.154 -18.474 1.00 69.38 197 GLY A C 1
ATOM 1630 O O . GLY A 1 197 ? 16.496 -7.753 -19.525 1.00 69.38 197 GLY A O 1
ATOM 1631 N N . LEU A 1 198 ? 16.115 -7.455 -17.340 1.00 68.75 198 LEU A N 1
ATOM 1632 C CA . LEU A 1 198 ? 16.531 -6.043 -17.255 1.00 68.75 198 LEU A CA 1
ATOM 1633 C C . LEU A 1 198 ? 18.049 -5.794 -17.395 1.00 68.75 198 LEU A C 1
ATOM 1635 O O . LEU A 1 198 ? 18.553 -4.764 -16.946 1.00 68.75 198 LEU A O 1
ATOM 1639 N N . HIS A 1 199 ? 18.777 -6.702 -18.048 1.00 71.88 199 HIS A N 1
ATOM 1640 C CA . HIS A 1 199 ? 20.238 -6.672 -18.193 1.00 71.88 199 HIS A CA 1
ATOM 1641 C C . HIS A 1 199 ? 20.764 -5.366 -18.813 1.00 71.88 199 HIS A C 1
ATOM 1643 O O . HIS A 1 199 ? 21.805 -4.857 -18.406 1.00 71.88 199 HIS A O 1
ATOM 1649 N N . ASN A 1 200 ? 20.004 -4.773 -19.739 1.00 73.06 200 ASN A N 1
ATOM 1650 C CA . ASN A 1 200 ? 20.378 -3.534 -20.426 1.00 73.06 200 ASN A CA 1
ATOM 1651 C C . ASN A 1 200 ? 20.322 -2.283 -19.521 1.00 73.06 200 ASN A C 1
ATOM 1653 O O . ASN A 1 200 ? 20.778 -1.222 -19.937 1.00 73.06 200 ASN A O 1
ATOM 1657 N N . ILE A 1 201 ? 19.753 -2.378 -18.309 1.00 76.75 201 ILE A N 1
ATOM 1658 C CA . ILE A 1 201 ? 19.511 -1.226 -17.418 1.00 76.75 201 ILE A CA 1
ATOM 1659 C C . ILE A 1 201 ? 20.126 -1.386 -16.021 1.00 76.75 201 ILE A C 1
ATOM 1661 O O . ILE A 1 201 ? 19.715 -0.704 -15.080 1.00 76.75 201 ILE A O 1
ATOM 1665 N N . GLU A 1 202 ? 21.103 -2.284 -15.866 1.00 80.19 202 GLU A N 1
ATOM 1666 C CA . GLU A 1 202 ? 21.608 -2.738 -14.565 1.00 80.19 202 GLU A CA 1
ATOM 1667 C C . GLU A 1 202 ? 21.990 -1.600 -13.601 1.00 80.19 202 GLU A C 1
ATOM 1669 O O . GLU A 1 202 ? 21.590 -1.604 -12.434 1.00 80.19 202 GLU A O 1
ATOM 1674 N N . ASP A 1 203 ? 22.728 -0.592 -14.066 1.00 81.75 203 ASP A N 1
ATOM 1675 C CA . ASP A 1 203 ? 23.167 0.507 -13.199 1.00 81.75 203 ASP A CA 1
ATOM 1676 C C . ASP A 1 203 ? 22.015 1.418 -12.768 1.00 81.75 203 ASP A C 1
ATOM 1678 O O . ASP A 1 203 ? 22.000 1.914 -11.635 1.00 81.75 203 ASP A O 1
ATOM 1682 N N . LYS A 1 204 ? 20.981 1.550 -13.606 1.00 81.69 204 LYS A N 1
ATOM 1683 C CA . LYS A 1 204 ? 19.744 2.231 -13.223 1.00 81.69 204 LYS A CA 1
ATOM 1684 C C . LYS A 1 204 ? 18.919 1.397 -12.248 1.00 81.69 204 LYS A C 1
ATOM 1686 O O . LYS A 1 204 ? 18.375 1.947 -11.294 1.00 81.69 204 LYS A O 1
ATOM 1691 N N . TRP A 1 205 ? 18.868 0.079 -12.425 1.00 83.25 205 TRP A N 1
ATOM 1692 C CA . TRP A 1 205 ? 18.246 -0.841 -11.471 1.00 83.25 205 TRP A CA 1
ATOM 1693 C C . TRP A 1 205 ? 18.924 -0.751 -10.089 1.00 83.25 205 TRP A C 1
ATOM 1695 O O . TRP A 1 205 ? 18.238 -0.594 -9.077 1.00 83.25 205 TRP A O 1
ATOM 1705 N N . LYS A 1 206 ? 20.265 -0.701 -10.034 1.00 85.19 206 LYS A N 1
ATOM 1706 C CA . LYS A 1 206 ? 21.038 -0.424 -8.803 1.00 85.19 206 LYS A CA 1
ATOM 1707 C C . LYS A 1 206 ? 20.702 0.946 -8.191 1.00 85.19 206 LYS A C 1
ATOM 1709 O O . LYS A 1 206 ? 20.623 1.063 -6.968 1.00 85.19 206 LYS A O 1
ATOM 1714 N N . GLU A 1 207 ? 20.513 1.989 -9.001 1.00 87.38 207 GLU A N 1
ATOM 1715 C CA . GLU A 1 207 ? 20.109 3.326 -8.531 1.00 87.38 207 GLU A CA 1
ATOM 1716 C C . GLU A 1 207 ? 18.683 3.327 -7.948 1.00 87.38 207 GLU A C 1
ATOM 1718 O O . GLU A 1 207 ? 18.458 3.834 -6.846 1.00 87.38 207 GLU A O 1
ATOM 1723 N N . LEU A 1 208 ? 17.726 2.711 -8.645 1.00 87.69 208 LEU A N 1
ATOM 1724 C CA . LEU A 1 208 ? 16.332 2.593 -8.213 1.00 87.69 208 LEU A CA 1
ATOM 1725 C C . LEU A 1 208 ? 16.204 1.753 -6.932 1.00 87.69 208 LEU A C 1
ATOM 1727 O O . LEU A 1 208 ? 15.450 2.134 -6.037 1.00 87.69 208 LEU A O 1
ATOM 1731 N N . ILE A 1 209 ? 17.009 0.695 -6.772 1.00 88.12 209 ILE A N 1
ATOM 1732 C CA . ILE A 1 209 ? 17.130 -0.052 -5.508 1.00 88.12 209 ILE A CA 1
ATOM 1733 C C . ILE A 1 209 ? 17.638 0.845 -4.371 1.00 88.12 209 ILE A C 1
ATOM 1735 O O . ILE A 1 209 ? 17.056 0.822 -3.287 1.00 88.12 209 ILE A O 1
ATOM 1739 N N . LYS A 1 210 ? 18.665 1.681 -4.589 1.00 90.06 210 LYS A N 1
ATOM 1740 C CA . LYS A 1 210 ? 19.139 2.634 -3.562 1.00 90.06 210 LYS A CA 1
ATOM 1741 C C . LYS A 1 210 ? 18.036 3.619 -3.155 1.00 90.06 210 LYS A C 1
ATOM 1743 O O . LYS A 1 210 ? 17.861 3.878 -1.965 1.00 90.06 210 LYS A O 1
ATOM 1748 N N . TYR A 1 211 ? 17.254 4.128 -4.110 1.00 89.12 211 TYR A N 1
ATOM 1749 C CA . TYR A 1 211 ? 16.093 4.971 -3.805 1.00 89.12 211 TYR A CA 1
ATOM 1750 C C . TYR A 1 211 ? 14.994 4.222 -3.044 1.00 89.12 211 TYR A C 1
ATOM 1752 O O . TYR A 1 211 ? 14.473 4.764 -2.070 1.00 89.12 211 TYR A O 1
ATOM 1760 N N . ALA A 1 212 ? 14.679 2.981 -3.426 1.00 90.19 212 ALA A N 1
ATOM 1761 C CA . ALA A 1 212 ? 13.720 2.149 -2.707 1.00 90.19 212 ALA A CA 1
ATOM 1762 C C . ALA A 1 212 ? 14.167 1.925 -1.256 1.00 90.19 212 ALA A C 1
ATOM 1764 O O . ALA A 1 212 ? 13.423 2.261 -0.342 1.00 90.19 212 ALA A O 1
ATOM 1765 N N . ILE A 1 213 ? 15.406 1.479 -1.025 1.00 89.00 213 ILE A N 1
ATOM 1766 C CA . ILE A 1 213 ? 15.981 1.292 0.320 1.00 89.00 213 ILE A CA 1
ATOM 1767 C C . ILE A 1 213 ? 15.866 2.578 1.159 1.00 89.00 213 ILE A C 1
ATOM 1769 O O . ILE A 1 213 ? 15.453 2.517 2.316 1.00 89.00 213 ILE A O 1
ATOM 1773 N N . ASN A 1 214 ? 16.146 3.748 0.576 1.00 90.50 214 ASN A N 1
ATOM 1774 C CA . ASN A 1 214 ? 16.040 5.039 1.268 1.00 90.50 214 ASN A CA 1
ATOM 1775 C C . ASN A 1 214 ? 14.595 5.451 1.615 1.00 90.50 214 ASN A C 1
ATOM 1777 O O . ASN A 1 214 ? 14.383 6.136 2.616 1.00 90.50 214 ASN A O 1
ATOM 1781 N N . ILE A 1 215 ? 13.595 5.054 0.819 1.00 87.81 215 ILE A N 1
ATOM 1782 C CA . ILE A 1 215 ? 12.168 5.240 1.144 1.00 87.81 215 ILE A CA 1
ATOM 1783 C C . ILE A 1 215 ? 11.769 4.272 2.269 1.00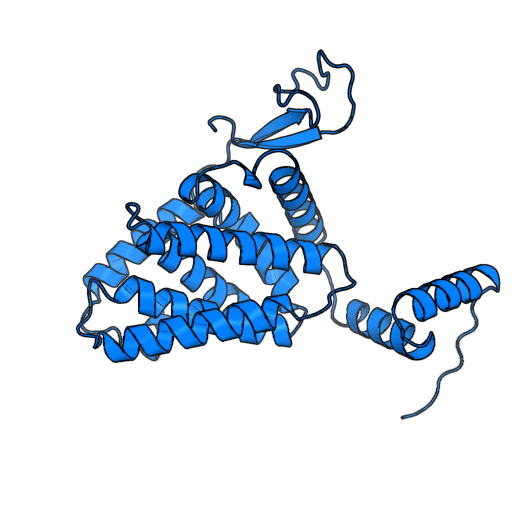 87.81 215 ILE A C 1
ATOM 1785 O O . ILE A 1 215 ? 11.226 4.689 3.295 1.00 87.81 215 ILE A O 1
ATOM 1789 N N . ILE A 1 216 ? 12.097 2.993 2.084 1.00 89.88 216 ILE A N 1
ATOM 1790 C CA . ILE A 1 216 ? 11.685 1.850 2.907 1.00 89.88 216 ILE A CA 1
ATOM 1791 C C . ILE A 1 216 ? 12.263 1.923 4.328 1.00 89.88 216 ILE A C 1
ATOM 1793 O O . ILE A 1 216 ? 11.554 1.643 5.296 1.00 89.88 216 ILE A O 1
ATOM 1797 N N . ASN A 1 217 ? 13.514 2.370 4.461 1.00 87.31 217 ASN A N 1
ATOM 1798 C CA . ASN A 1 217 ? 14.207 2.543 5.740 1.00 87.31 217 ASN A CA 1
ATOM 1799 C C . ASN A 1 217 ? 14.157 3.992 6.265 1.00 87.31 217 ASN A C 1
ATOM 1801 O O . ASN A 1 217 ? 14.906 4.342 7.179 1.00 87.31 217 ASN A O 1
ATOM 1805 N N . SER A 1 218 ? 13.303 4.858 5.701 1.00 82.06 218 SER A N 1
ATOM 1806 C CA . SER A 1 218 ? 13.182 6.240 6.181 1.00 82.06 218 SER A CA 1
ATOM 1807 C C . SER A 1 218 ? 12.659 6.291 7.622 1.00 82.06 218 SER A C 1
ATOM 1809 O O . SER A 1 218 ? 11.686 5.621 7.974 1.00 82.06 218 SER A O 1
ATOM 1811 N N . SER A 1 219 ? 13.327 7.078 8.470 1.00 75.81 219 SER A N 1
ATOM 1812 C CA . SER A 1 219 ? 13.109 7.046 9.918 1.00 75.81 219 SER A CA 1
ATOM 1813 C C . SER A 1 219 ? 11.680 7.423 10.317 1.00 75.81 219 SER A C 1
ATOM 1815 O O . SER A 1 219 ? 11.049 8.319 9.750 1.00 75.81 219 SER A O 1
ATOM 1817 N N . GLU A 1 220 ? 11.154 6.709 11.312 1.00 70.56 220 GLU A N 1
ATOM 1818 C CA . GLU A 1 220 ? 9.798 6.914 11.805 1.00 70.56 220 GLU A CA 1
ATOM 1819 C C . GLU A 1 220 ? 9.814 7.876 12.999 1.00 70.56 220 GLU A C 1
ATOM 1821 O O . GLU A 1 220 ? 10.365 7.577 14.056 1.00 70.56 220 GLU A O 1
ATOM 1826 N N . LYS A 1 221 ? 9.223 9.057 12.809 1.00 80.75 221 LYS A N 1
ATOM 1827 C CA . LYS A 1 221 ? 9.024 10.076 13.842 1.00 80.75 221 LYS A CA 1
ATOM 1828 C C . LYS A 1 221 ? 7.526 10.274 13.990 1.00 80.75 221 LYS A C 1
ATOM 1830 O O . LYS A 1 221 ? 6.957 10.998 13.183 1.00 80.75 221 LYS A O 1
ATOM 1835 N N . ILE A 1 222 ? 6.908 9.597 14.957 1.00 85.00 222 ILE A N 1
ATOM 1836 C CA . ILE A 1 222 ? 5.449 9.551 15.132 1.00 85.00 222 ILE A CA 1
ATOM 1837 C C . ILE A 1 222 ? 5.019 10.381 16.349 1.00 85.00 222 ILE A C 1
ATOM 1839 O O . ILE A 1 222 ? 5.673 10.312 17.386 1.00 85.00 222 ILE A O 1
ATOM 1843 N N . VAL A 1 223 ? 3.886 11.078 16.248 1.00 87.75 223 VAL A N 1
ATOM 1844 C CA . VAL A 1 223 ? 3.133 11.664 17.375 1.00 87.75 223 VAL A CA 1
ATOM 1845 C C . VAL A 1 223 ? 1.674 11.212 17.377 1.00 87.75 223 VAL A C 1
ATOM 1847 O O . VAL A 1 223 ? 1.098 10.905 16.329 1.00 87.75 223 VAL A O 1
ATOM 1850 N N . GLU A 1 224 ? 1.056 11.208 18.560 1.00 89.31 224 GLU A N 1
ATOM 1851 C CA . GLU A 1 224 ? -0.402 11.175 18.684 1.00 89.31 224 GLU A CA 1
ATOM 1852 C C . GLU A 1 224 ? -0.990 12.536 18.277 1.00 89.31 224 GLU A C 1
ATOM 1854 O O . GLU A 1 224 ? -0.664 13.564 18.873 1.00 89.31 224 GLU A O 1
ATOM 1859 N N . LYS A 1 225 ? -1.919 12.540 17.319 1.00 89.94 225 LYS A N 1
ATOM 1860 C CA . LYS A 1 225 ? -2.785 13.685 17.003 1.00 89.94 225 LYS A CA 1
ATOM 1861 C C . LYS A 1 225 ? -4.229 13.392 17.395 1.00 89.94 225 LYS A C 1
ATOM 1863 O O . LYS A 1 225 ? -4.680 12.243 17.388 1.00 89.94 225 LYS A O 1
ATOM 1868 N N . CYS A 1 226 ? -4.982 14.442 17.710 1.00 88.06 226 CYS A N 1
ATOM 1869 C CA . CYS A 1 226 ? -6.418 14.323 17.940 1.00 88.06 226 CYS A CA 1
ATOM 1870 C C . CYS A 1 226 ? -7.196 14.254 16.624 1.00 88.06 226 CYS A C 1
ATOM 1872 O O . CYS A 1 226 ? -7.045 15.115 15.761 1.00 88.06 226 CYS A O 1
ATOM 1874 N N . ALA A 1 227 ? -8.108 13.287 16.514 1.00 87.00 227 ALA A N 1
ATOM 1875 C CA . ALA A 1 227 ? -8.979 13.104 15.354 1.00 87.00 227 ALA A CA 1
ATOM 1876 C C . ALA A 1 227 ? -9.854 14.327 15.012 1.00 87.00 227 ALA A C 1
ATOM 1878 O O . ALA A 1 227 ? -10.209 14.507 13.852 1.00 87.00 227 ALA A O 1
ATOM 1879 N N . ASN A 1 228 ? -10.206 15.156 16.004 1.00 85.56 228 ASN A N 1
ATOM 1880 C CA . ASN A 1 228 ? -11.104 16.299 15.815 1.00 85.56 228 ASN A CA 1
ATOM 1881 C C . ASN A 1 228 ? -10.362 17.575 15.370 1.00 85.56 228 ASN A C 1
ATOM 1883 O O . ASN A 1 228 ? -10.660 18.135 14.323 1.00 85.56 228 ASN A O 1
ATOM 1887 N N . CYS A 1 229 ? -9.378 18.039 16.150 1.00 85.56 229 CYS A N 1
ATOM 1888 C CA . CYS A 1 229 ? -8.679 19.305 15.880 1.00 85.56 229 CYS A CA 1
ATOM 1889 C C . CYS A 1 229 ? -7.300 19.147 15.216 1.00 85.56 229 CYS A C 1
ATOM 1891 O O . CYS A 1 229 ? -6.622 20.150 15.007 1.00 85.56 229 CYS A O 1
ATOM 1893 N N . ARG A 1 230 ? -6.857 17.911 14.931 1.00 84.69 230 ARG A N 1
ATOM 1894 C CA . ARG A 1 230 ? -5.549 17.545 14.336 1.00 84.69 230 ARG A CA 1
ATOM 1895 C C . ARG A 1 230 ? -4.298 18.030 15.089 1.00 84.69 230 ARG A C 1
ATOM 1897 O O . ARG A 1 230 ? -3.182 17.760 14.660 1.00 84.69 230 ARG A O 1
ATOM 1904 N N . SER A 1 231 ? -4.459 18.687 16.236 1.00 84.94 231 SER A N 1
ATOM 1905 C CA . SER A 1 231 ? -3.359 19.080 17.121 1.00 84.94 231 SER A CA 1
ATOM 1906 C C . SER A 1 231 ? -2.667 17.861 17.737 1.00 84.94 231 SER A C 1
ATOM 1908 O O . SER A 1 231 ? -3.319 16.851 18.024 1.00 84.94 231 SER A O 1
ATOM 1910 N N . GLU A 1 232 ? -1.365 17.989 17.986 1.00 86.19 232 GLU A N 1
ATOM 1911 C CA . GLU A 1 232 ? -0.573 17.033 18.765 1.00 86.19 232 GLU A CA 1
ATOM 1912 C C . GLU A 1 232 ? -1.097 16.908 20.208 1.00 86.19 232 GLU A C 1
ATOM 1914 O O . GLU A 1 232 ? -1.557 17.880 20.814 1.00 86.19 232 GLU A O 1
ATOM 1919 N N . ILE A 1 233 ? -1.048 15.693 20.756 1.00 82.50 233 ILE A N 1
ATOM 1920 C CA . ILE A 1 233 ? -1.564 15.357 22.086 1.00 82.50 233 ILE A CA 1
ATOM 1921 C C . ILE A 1 233 ? -0.414 15.325 23.097 1.00 82.50 233 ILE A C 1
ATOM 1923 O O . ILE A 1 233 ? 0.216 14.298 23.345 1.00 82.50 233 ILE A O 1
ATOM 1927 N N . ILE A 1 234 ? -0.178 16.466 23.739 1.00 79.88 234 ILE A N 1
ATOM 1928 C CA . ILE A 1 234 ? 0.822 16.598 24.803 1.00 79.88 234 ILE A CA 1
ATOM 1929 C C . ILE A 1 234 ? 0.269 15.986 26.101 1.00 79.88 234 ILE A C 1
ATOM 1931 O O . ILE A 1 234 ? -0.858 16.273 26.516 1.00 79.88 234 ILE A O 1
ATOM 1935 N N . ASN A 1 235 ? 1.059 15.128 26.757 1.00 75.62 235 ASN A N 1
ATOM 1936 C CA . ASN A 1 235 ? 0.714 14.457 28.022 1.00 75.62 235 ASN A CA 1
ATOM 1937 C C . ASN A 1 235 ? -0.676 13.779 28.012 1.00 75.62 235 ASN A C 1
ATOM 1939 O O . ASN A 1 235 ? -1.410 13.798 29.003 1.00 75.62 235 ASN A O 1
ATOM 1943 N N . GLY A 1 236 ? -1.054 13.198 26.867 1.00 71.19 236 GLY A N 1
ATOM 1944 C CA . GLY A 1 236 ? -2.289 12.430 26.691 1.00 71.19 236 GLY A CA 1
ATOM 1945 C C . GLY A 1 236 ? -3.587 13.245 26.597 1.00 71.19 236 GLY A C 1
ATOM 1946 O O . GLY A 1 236 ? -4.651 12.635 26.485 1.00 71.19 236 GLY A O 1
ATOM 1947 N N . LYS A 1 237 ? -3.542 14.588 26.624 1.00 75.38 237 LYS A N 1
ATOM 1948 C CA . LYS A 1 237 ? -4.734 15.459 26.644 1.00 75.38 237 LYS A CA 1
ATOM 1949 C C . LYS A 1 237 ? -4.867 16.302 25.371 1.00 75.38 237 LYS A C 1
ATOM 1951 O O . LYS A 1 237 ? -3.936 16.994 24.981 1.00 75.38 237 LYS A O 1
ATOM 1956 N N . CYS A 1 238 ? -6.062 16.316 24.774 1.00 79.50 238 CYS A N 1
ATOM 1957 C CA . CYS A 1 238 ? -6.429 17.313 23.764 1.00 79.50 238 CYS A CA 1
ATOM 1958 C C . CYS A 1 238 ? -6.978 18.584 24.430 1.00 79.50 238 CYS A C 1
ATOM 1960 O O . CYS A 1 238 ? -7.850 18.488 25.298 1.00 79.50 238 CYS A O 1
ATOM 1962 N N . SER A 1 239 ? -6.587 19.766 23.945 1.00 73.75 239 SER A N 1
ATOM 1963 C CA . SER A 1 239 ? -7.259 21.046 24.251 1.00 73.75 239 SER A CA 1
ATOM 1964 C C . SER A 1 239 ? -8.768 20.989 23.966 1.00 73.75 239 SER A C 1
ATOM 1966 O O . SER A 1 239 ? -9.587 21.475 24.742 1.00 73.75 239 SER A O 1
ATOM 1968 N N . CYS A 1 240 ? -9.135 20.291 22.892 1.00 82.00 240 CYS A N 1
ATOM 1969 C CA . CYS A 1 240 ? -10.495 20.027 22.438 1.00 82.00 240 CYS A CA 1
ATOM 1970 C C . CYS A 1 240 ? -11.313 19.039 23.295 1.00 82.00 240 CYS A C 1
ATOM 1972 O O . CYS A 1 240 ? -12.455 18.753 22.942 1.00 82.00 240 CYS A O 1
ATOM 1974 N N . LYS A 1 241 ? -10.734 18.444 24.353 1.00 74.94 241 LYS A N 1
ATOM 1975 C CA . LYS A 1 241 ? -11.326 17.386 25.210 1.00 74.94 241 LYS A CA 1
ATOM 1976 C C . LYS A 1 241 ? -11.785 16.093 24.503 1.00 74.94 241 LYS A C 1
ATOM 1978 O O . LYS A 1 241 ? -12.261 15.181 25.172 1.00 74.94 241 LYS A O 1
ATOM 1983 N N . HIS A 1 242 ? -11.638 15.984 23.184 1.00 74.81 242 HIS A N 1
ATOM 1984 C CA . HIS A 1 242 ? -12.040 14.806 22.415 1.00 74.81 242 HIS A CA 1
ATOM 1985 C C . HIS A 1 242 ? -11.062 13.636 22.629 1.00 74.81 242 HIS A C 1
ATOM 1987 O O . HIS A 1 242 ? -9.856 13.851 22.765 1.00 74.81 242 HIS A O 1
ATOM 1993 N N . THR A 1 243 ? -11.580 12.406 22.672 1.00 76.12 243 THR A N 1
ATOM 1994 C CA . THR A 1 243 ? -10.836 11.205 23.102 1.00 76.12 243 THR A CA 1
ATOM 1995 C C . THR A 1 243 ? -10.263 10.367 21.961 1.00 76.12 243 THR A C 1
ATOM 1997 O O . THR A 1 243 ? -9.361 9.565 22.197 1.00 76.12 243 THR A O 1
ATOM 2000 N N . ILE A 1 244 ? -10.764 10.529 20.733 1.00 83.88 244 ILE A N 1
ATOM 2001 C CA . ILE A 1 244 ? -10.298 9.757 19.575 1.00 83.88 244 ILE A CA 1
ATOM 2002 C C . ILE A 1 244 ? -8.954 10.315 19.088 1.00 83.88 244 ILE A C 1
ATOM 2004 O O . ILE A 1 244 ? -8.826 11.505 18.787 1.00 83.88 244 ILE A O 1
ATOM 2008 N N . LYS A 1 245 ? -7.961 9.430 18.987 1.00 89.69 245 LYS A N 1
ATOM 2009 C CA . LYS A 1 245 ? -6.590 9.733 18.565 1.00 89.69 245 LYS A CA 1
ATOM 2010 C C . LYS A 1 245 ? -6.200 8.940 17.321 1.00 89.69 245 LYS A C 1
ATOM 2012 O O . LYS A 1 245 ? -6.762 7.876 17.057 1.00 89.69 245 LYS A O 1
ATOM 2017 N N . TYR A 1 246 ? -5.182 9.414 16.615 1.00 88.88 246 TYR A N 1
ATOM 2018 C CA . TYR A 1 246 ? -4.482 8.658 15.578 1.00 88.88 246 TYR A CA 1
ATOM 2019 C C . TYR A 1 246 ? -2.985 9.002 15.577 1.00 88.88 246 TYR A C 1
ATOM 2021 O O . TYR A 1 246 ? -2.557 9.966 16.214 1.00 88.88 246 TYR A O 1
ATOM 2029 N N . LEU A 1 247 ? -2.186 8.193 14.882 1.00 88.69 247 LEU A N 1
ATOM 2030 C CA . LEU A 1 247 ? -0.736 8.357 14.780 1.00 88.69 247 LEU A CA 1
ATOM 2031 C C . LEU A 1 247 ? -0.359 9.075 13.476 1.00 88.69 247 LEU A C 1
ATOM 2033 O O . LEU A 1 247 ? -0.820 8.689 12.405 1.00 88.69 247 LEU A O 1
ATOM 2037 N N . SER A 1 248 ? 0.492 10.096 13.562 1.00 86.25 248 SER A N 1
ATOM 2038 C CA . SER A 1 248 ? 0.966 10.922 12.438 1.00 86.25 248 SER A CA 1
ATOM 2039 C C . SER A 1 248 ? 2.485 10.997 12.429 1.00 86.25 248 SER A C 1
ATOM 2041 O O . SER A 1 248 ? 3.086 10.996 13.498 1.00 86.25 248 SER A O 1
ATOM 2043 N N . ASP A 1 249 ? 3.111 11.158 11.259 1.00 81.44 249 ASP A N 1
ATOM 2044 C CA . ASP A 1 249 ? 4.501 11.632 11.225 1.00 81.44 249 ASP A CA 1
ATOM 2045 C C . ASP A 1 249 ? 4.581 13.077 11.801 1.00 81.44 249 ASP A C 1
ATOM 2047 O O . ASP A 1 249 ? 3.610 13.833 11.708 1.00 81.44 249 ASP A O 1
ATOM 2051 N N . ILE A 1 250 ? 5.701 13.449 12.439 1.00 68.12 250 ILE A N 1
ATOM 2052 C CA . ILE A 1 250 ? 5.875 14.737 13.162 1.00 68.12 250 ILE A CA 1
ATOM 2053 C C . ILE A 1 250 ? 5.975 15.948 12.218 1.00 68.12 250 ILE A C 1
ATOM 2055 O O . ILE A 1 250 ? 5.501 17.028 12.554 1.00 68.12 250 ILE A O 1
ATOM 2059 N N . ASN A 1 251 ? 6.563 15.763 11.033 1.00 58.31 251 ASN A N 1
ATOM 2060 C CA . ASN A 1 251 ? 6.774 16.816 10.035 1.00 58.31 251 ASN A CA 1
ATOM 2061 C C . ASN A 1 251 ? 5.954 16.500 8.769 1.00 58.31 251 ASN A C 1
ATOM 2063 O O . ASN A 1 251 ? 6.524 16.036 7.777 1.00 58.31 251 ASN A O 1
ATOM 2067 N N . LEU A 1 252 ? 4.632 16.685 8.845 1.00 56.47 252 LEU A N 1
ATOM 2068 C CA . LEU A 1 252 ? 3.726 16.711 7.685 1.00 56.47 252 LEU A CA 1
ATOM 2069 C C . LEU A 1 252 ? 3.548 18.147 7.179 1.00 56.47 252 LEU A C 1
ATOM 2071 O O . LEU A 1 252 ? 3.449 19.039 8.050 1.00 56.47 252 LEU A O 1
#

pLDDT: mean 84.55, std 10.33, range [43.97, 98.19]

Mean predicted aligned error: 10.48 Å

Nearest PDB structures (foldseek):
  8auw-assembly1_D  TM=2.770E-01  e=2.347E+00  Homo sapiens
  8rf0-assembly1_A  TM=2.333E-01  e=1.944E+00  Agrobacterium tumefaciens
  5i20-assembly6_F  TM=2.717E-01  e=7.619E+00  Ancylobacter novellus DSM 506

Organism: Acidianus sp. (strain A1-3) (NCBI:txid1071056)

Solvent-accessible surface area (backbone atoms only — not comparable to full-atom values): 13988 Å² total; per-residue (Å²): 132,91,85,81,91,77,94,67,57,71,69,64,45,46,58,38,46,59,49,16,59,77,68,77,55,46,51,69,56,50,52,47,50,58,44,54,75,46,70,76,53,88,77,64,63,66,33,49,52,51,36,51,46,51,44,46,21,37,75,66,53,44,71,82,49,56,50,65,64,41,36,45,61,45,47,18,48,74,48,36,50,27,28,34,60,46,38,45,73,39,64,68,59,19,52,52,46,26,52,46,11,52,59,26,33,56,61,38,44,40,96,66,46,95,67,55,72,63,60,52,50,53,52,52,51,52,47,50,53,51,53,53,53,60,64,66,61,84,67,86,56,62,59,46,41,40,23,51,50,56,52,51,52,38,51,53,33,39,49,52,30,51,76,67,70,42,83,68,29,43,54,53,32,30,38,50,10,49,49,33,29,38,61,48,63,75,49,47,76,65,56,54,45,59,76,66,64,47,73,91,33,50,72,57,52,55,50,50,48,53,52,24,52,54,44,26,68,47,82,89,51,75,40,51,23,30,58,85,80,64,46,70,41,62,94,84,47,45,96,82,72,60,85,59,65,33,59,37,66,74,86,122